Protein AF-A0A7C4NSK7-F1 (afdb_monomer_lite)

Secondary structure (DSSP, 8-state):
--------TT-EE-SEETTEE-SS-SSTEEEEEE--SSB-EEEEEE--S-EEEEEEEETTEEEEEEES---BTTB--EEEEETTEE-B-SS-TTSB--EE--S-BS-S--TTSGGG--HHHH-EEEESEEEESS--EE-TTS-EESEEE--TT-EEEEPPEEEEEEEEE-TTSSEEEEEEEEE-STT---BPPPEEEEEEEEEEEEEEEEETTTEEEEES--GGG--TTSTTT---BSS-EEEEEEEEE-SS-TTSTT--EEEEEEEE--

pLDDT: mean 86.98, std 12.71, range [27.45, 98.06]

Foldseek 3Di:
DDPPPPVLQFWEAACQFVPRRDPPGPHVHHKFWADDPQEIKMKDWDQPQWKWAFADDDDFKTWILIANHDQPQLQFWKWKDDPNDTDAAPVDRVHGWIKGWAQWPPHRDHCVDPVCVDSVPNGTMTGQKIFTDPHWDADPVRDTDRIDGHDHGMMITGQIWIKMWIWDQDPVRAIFTKIWTARNDPSRGDRDPIDGDAGFNHKFKWKWADDPDPDIDIGRGCPQQSHVVPVVRHRTGSFIKIKIWTWGWDPDDPPDPPTDIDIDIDIHGD

Structure (mmCIF, N/CA/C/O backbone):
data_AF-A0A7C4NSK7-F1
#
_entry.id   AF-A0A7C4NSK7-F1
#
loop_
_atom_site.group_PDB
_atom_site.id
_atom_site.type_symbol
_atom_site.label_atom_id
_atom_site.label_alt_id
_atom_site.label_comp_id
_atom_site.label_asym_id
_atom_site.label_entity_id
_atom_site.label_seq_id
_atom_site.pdbx_PDB_ins_code
_atom_site.Cartn_x
_atom_site.Cartn_y
_atom_site.Cartn_z
_atom_site.occupancy
_atom_site.B_iso_or_equiv
_atom_site.auth_seq_id
_atom_site.auth_comp_id
_atom_site.auth_asym_id
_atom_site.auth_atom_id
_atom_site.pdbx_PDB_model_num
ATOM 1 N N . MET A 1 1 ? -30.591 24.724 -1.571 1.00 33.84 1 MET A N 1
ATOM 2 C CA . MET A 1 1 ? -29.337 24.532 -2.326 1.00 33.84 1 MET A CA 1
ATOM 3 C C . MET A 1 1 ? -28.482 23.584 -1.515 1.00 33.84 1 MET A C 1
ATOM 5 O O . MET A 1 1 ? -27.981 23.969 -0.471 1.00 33.84 1 MET A O 1
ATOM 9 N N . THR A 1 2 ? -28.465 22.316 -1.903 1.00 27.45 2 THR A N 1
ATOM 10 C CA . THR A 1 2 ? -27.655 21.276 -1.263 1.00 27.45 2 THR A CA 1
ATOM 11 C C . THR A 1 2 ? -26.189 21.479 -1.640 1.00 27.45 2 THR A C 1
ATOM 13 O O . THR A 1 2 ? -25.926 21.716 -2.822 1.00 27.45 2 THR A O 1
ATOM 16 N N . PRO A 1 3 ? -25.233 21.374 -0.703 1.00 35.38 3 PRO A N 1
ATOM 17 C CA . PRO A 1 3 ? -23.835 21.255 -1.076 1.00 35.38 3 PRO A CA 1
ATOM 18 C C . PRO A 1 3 ? -23.688 19.933 -1.829 1.00 35.38 3 PRO A C 1
ATOM 20 O O . PRO A 1 3 ? -24.038 18.874 -1.311 1.00 35.38 3 PRO A O 1
ATOM 23 N N . GLN A 1 4 ? -23.236 20.000 -3.077 1.00 32.00 4 GLN A N 1
ATOM 24 C CA . GLN A 1 4 ? -22.730 18.829 -3.772 1.00 32.00 4 GLN A CA 1
ATOM 25 C C . GLN A 1 4 ? -21.479 18.372 -3.017 1.00 32.00 4 GLN A C 1
ATOM 27 O O . GLN A 1 4 ? -20.399 18.920 -3.216 1.00 32.00 4 GLN A O 1
ATOM 32 N N . GLU A 1 5 ? -21.614 17.366 -2.156 1.00 36.41 5 GLU A N 1
ATOM 33 C CA . GLU A 1 5 ? -20.500 16.471 -1.853 1.00 36.41 5 GLU A CA 1
ATOM 34 C C . GLU A 1 5 ? -20.164 15.731 -3.155 1.00 36.41 5 GLU A C 1
ATOM 36 O O . GLU A 1 5 ? -20.624 14.620 -3.419 1.00 36.41 5 GLU A O 1
ATOM 41 N N . GLN A 1 6 ? -19.401 16.388 -4.031 1.00 34.81 6 GLN A N 1
ATOM 42 C CA . GLN A 1 6 ? -18.634 15.690 -5.048 1.00 34.81 6 GLN A CA 1
ATOM 43 C C . GLN A 1 6 ? -17.663 14.787 -4.295 1.00 34.81 6 GLN A C 1
ATOM 45 O O . GLN A 1 6 ? -16.701 15.238 -3.676 1.00 34.81 6 GLN A O 1
ATOM 50 N N . ILE A 1 7 ? -17.953 13.491 -4.313 1.00 37.41 7 ILE A N 1
ATOM 51 C CA . ILE A 1 7 ? -17.042 12.446 -3.870 1.00 37.41 7 ILE A CA 1
ATOM 52 C C . ILE A 1 7 ? -15.847 12.485 -4.839 1.00 37.41 7 ILE A C 1
ATOM 54 O O . ILE A 1 7 ? -15.831 11.785 -5.844 1.00 37.41 7 ILE A O 1
ATOM 58 N N . TYR A 1 8 ? -14.839 13.319 -4.561 1.00 39.69 8 TYR A N 1
ATOM 59 C CA . TYR A 1 8 ? -13.584 13.438 -5.327 1.00 39.69 8 TYR A CA 1
ATOM 60 C C . TYR A 1 8 ? -12.675 12.193 -5.214 1.00 39.69 8 TYR A C 1
ATOM 62 O O . TYR A 1 8 ? -11.483 12.241 -5.502 1.00 39.69 8 TYR A O 1
ATOM 70 N N . ALA A 1 9 ? -13.210 11.048 -4.789 1.00 49.84 9 ALA A N 1
ATOM 71 C CA . ALA A 1 9 ? -12.432 9.868 -4.432 1.00 49.84 9 ALA A CA 1
ATOM 72 C C . ALA A 1 9 ? -12.070 8.956 -5.623 1.00 49.84 9 ALA A C 1
ATOM 74 O O . ALA A 1 9 ? -11.761 7.792 -5.385 1.00 49.84 9 ALA A O 1
ATOM 75 N N . GLN A 1 10 ? -12.127 9.418 -6.879 1.00 62.97 10 GLN A N 1
ATOM 76 C CA . GLN A 1 10 ? -11.950 8.549 -8.061 1.00 62.97 10 GLN A CA 1
ATOM 77 C C . GLN A 1 10 ? -10.976 9.073 -9.131 1.00 62.97 10 GLN A C 1
ATOM 79 O O . GLN A 1 10 ? -10.839 8.448 -10.177 1.00 62.97 10 GLN A O 1
ATOM 84 N N . GLU A 1 11 ? -10.280 10.188 -8.903 1.00 82.44 11 GLU A N 1
ATOM 85 C CA . GLU A 1 11 ? -9.365 10.745 -9.910 1.00 82.44 11 GLU A CA 1
ATOM 86 C C . GLU A 1 11 ? -7.945 10.180 -9.762 1.00 82.44 11 GLU A C 1
ATOM 88 O O . GLU A 1 11 ? -7.428 10.047 -8.650 1.00 82.44 11 GLU A O 1
ATOM 93 N N . VAL A 1 12 ? -7.285 9.894 -10.886 1.00 87.25 12 VAL A N 1
ATOM 94 C CA . VAL A 1 12 ? -5.855 9.583 -10.933 1.00 87.25 12 VAL A CA 1
ATOM 95 C C . VAL A 1 12 ? -5.079 10.848 -10.590 1.00 87.25 12 VAL A C 1
ATOM 97 O O . VAL A 1 12 ? -5.154 11.841 -11.321 1.00 87.25 12 VAL A O 1
ATOM 100 N N . ARG A 1 13 ? -4.316 10.801 -9.496 1.00 90.88 13 ARG A N 1
ATOM 101 C CA . ARG A 1 13 ? -3.499 11.924 -9.014 1.00 90.88 13 ARG A CA 1
ATOM 102 C C . ARG A 1 13 ? -2.080 11.480 -8.667 1.00 90.88 13 ARG A C 1
ATOM 104 O O . ARG A 1 13 ? -1.878 10.334 -8.279 1.00 90.88 13 ARG A O 1
ATOM 111 N N . PRO A 1 14 ? -1.083 12.368 -8.721 1.00 92.94 14 PRO A N 1
ATOM 112 C CA . PRO A 1 14 ? 0.214 12.100 -8.114 1.00 92.94 14 PRO A CA 1
ATOM 113 C C . PRO A 1 14 ? 0.075 11.922 -6.598 1.00 92.94 14 PRO A C 1
ATOM 115 O O . PRO A 1 14 ? -0.683 12.647 -5.953 1.00 92.94 14 PRO A O 1
ATOM 118 N N . CYS A 1 15 ? 0.803 10.969 -6.017 1.00 93.56 15 CYS A N 1
ATOM 119 C CA . CYS A 1 15 ? 0.868 10.807 -4.560 1.00 93.56 15 CYS A CA 1
ATOM 120 C C . CYS A 1 15 ? 1.732 11.879 -3.878 1.00 93.56 15 CYS A C 1
ATOM 122 O O . CYS A 1 15 ? 1.609 12.089 -2.675 1.00 93.56 15 CYS A O 1
ATOM 124 N N . ASP A 1 16 ? 2.617 12.522 -4.637 1.00 94.00 16 ASP A N 1
ATOM 125 C CA . ASP A 1 16 ? 3.638 13.465 -4.184 1.00 94.00 16 ASP A CA 1
ATOM 126 C C . ASP A 1 16 ? 3.267 14.912 -4.538 1.00 94.00 16 ASP A C 1
ATOM 128 O O . ASP A 1 16 ? 3.986 15.604 -5.261 1.00 94.00 16 ASP A O 1
ATOM 132 N N . ILE A 1 17 ? 2.108 15.379 -4.078 1.00 90.44 17 ILE A N 1
ATOM 133 C CA . ILE A 1 17 ? 1.623 16.727 -4.393 1.00 90.44 17 ILE A CA 1
ATOM 134 C C . ILE A 1 17 ? 2.637 17.772 -3.908 1.00 90.44 17 ILE A C 1
ATOM 136 O O . ILE A 1 17 ? 3.027 17.778 -2.744 1.00 90.44 17 ILE A O 1
ATOM 140 N N . ASN A 1 18 ? 3.081 18.657 -4.806 1.00 89.62 18 ASN A N 1
ATOM 141 C CA . ASN A 1 18 ? 4.174 19.609 -4.557 1.00 89.62 18 ASN A CA 1
ATOM 142 C C . ASN A 1 18 ? 5.481 18.948 -4.068 1.00 89.62 18 ASN A C 1
ATOM 144 O O . ASN A 1 18 ? 6.236 19.547 -3.306 1.00 89.62 18 ASN A O 1
ATOM 148 N N . GLY A 1 19 ? 5.744 17.703 -4.478 1.00 87.56 19 GLY A N 1
ATOM 149 C CA . GLY A 1 19 ? 6.893 16.915 -4.024 1.00 87.56 19 GLY A CA 1
ATOM 150 C C . GLY A 1 19 ? 6.744 16.336 -2.613 1.00 87.56 19 GLY A C 1
ATOM 151 O O . GLY A 1 19 ? 7.699 15.762 -2.094 1.00 87.56 19 GLY A O 1
ATOM 152 N N . ILE A 1 20 ? 5.568 16.463 -1.991 1.00 90.06 20 ILE A N 1
ATOM 153 C CA . ILE A 1 20 ? 5.297 16.001 -0.630 1.00 90.06 20 ILE A CA 1
ATOM 154 C C . ILE A 1 20 ? 4.344 14.809 -0.681 1.00 90.06 20 ILE A C 1
ATOM 156 O O . ILE A 1 20 ? 3.247 14.885 -1.231 1.00 90.06 20 ILE A O 1
ATOM 160 N N . PHE A 1 21 ? 4.754 13.705 -0.062 1.00 90.25 21 PHE A N 1
ATOM 161 C CA . PHE A 1 21 ? 3.887 12.554 0.168 1.00 90.25 21 PHE A CA 1
ATOM 162 C C . PHE A 1 21 ? 3.054 12.794 1.428 1.00 90.25 21 PHE A C 1
ATOM 164 O O . PHE A 1 21 ? 3.583 12.722 2.535 1.00 90.25 21 PHE A O 1
ATOM 171 N N . SER A 1 22 ? 1.768 13.101 1.261 1.00 85.44 22 SER A N 1
ATOM 172 C CA . SER A 1 22 ? 0.851 13.333 2.380 1.00 85.44 22 SER A CA 1
ATOM 173 C C . SER A 1 22 ? 0.149 12.056 2.829 1.00 85.44 22 SER A C 1
ATOM 175 O O . SER A 1 22 ? -0.156 11.180 2.015 1.00 85.44 22 SER A O 1
ATOM 177 N N . TYR A 1 23 ? -0.184 12.007 4.116 1.00 81.56 23 TYR A N 1
ATOM 178 C CA . TYR A 1 23 ? -1.086 11.021 4.688 1.00 81.56 23 TYR A CA 1
ATOM 179 C C . TYR A 1 23 ? -2.262 11.721 5.391 1.00 81.56 23 TYR A C 1
ATOM 181 O O . TYR A 1 23 ? -2.007 12.609 6.206 1.00 81.56 23 TYR A O 1
ATOM 189 N N . PRO A 1 24 ? -3.529 11.351 5.118 1.00 80.94 24 PRO A N 1
ATOM 190 C CA . PRO A 1 24 ? -3.987 10.343 4.155 1.00 80.94 24 PRO A CA 1
ATOM 191 C C . PRO A 1 24 ? -3.600 10.632 2.688 1.00 80.94 24 PRO A C 1
ATOM 193 O O . PRO A 1 24 ? -3.275 11.775 2.349 1.00 80.94 24 PRO A O 1
ATOM 196 N N . PRO A 1 25 ? -3.627 9.613 1.804 1.00 83.69 25 PRO A N 1
ATOM 197 C CA . PRO A 1 25 ? -3.350 9.801 0.382 1.00 83.69 25 PRO A CA 1
ATOM 198 C C . PRO A 1 25 ? -4.327 10.794 -0.272 1.00 83.69 25 PRO A C 1
ATOM 200 O O . PRO A 1 25 ? -5.505 10.822 0.090 1.00 83.69 25 PRO A O 1
ATOM 203 N N . PRO A 1 26 ? -3.887 11.567 -1.283 1.00 82.62 26 PRO A N 1
ATOM 204 C CA . PRO A 1 26 ? -4.708 12.608 -1.912 1.00 82.62 26 PRO A CA 1
ATOM 205 C C . PRO A 1 26 ? -5.836 12.081 -2.818 1.00 82.62 26 PRO A C 1
ATOM 207 O O . PRO A 1 26 ? -6.678 12.857 -3.273 1.00 82.62 26 PRO A O 1
ATOM 210 N N . SER A 1 27 ? -5.827 10.784 -3.129 1.00 84.25 27 SER A N 1
ATOM 211 C CA . SER A 1 27 ? -6.862 10.068 -3.879 1.00 84.25 27 SER A CA 1
ATOM 212 C C . SER A 1 27 ? -6.787 8.574 -3.556 1.00 84.25 27 SER A C 1
ATOM 214 O O . SER A 1 27 ? -5.733 8.078 -3.152 1.00 84.25 27 SER A O 1
ATOM 216 N N . SER A 1 28 ? -7.888 7.849 -3.779 1.00 78.25 28 SER A N 1
ATOM 217 C CA . SER A 1 28 ? -7.917 6.380 -3.720 1.00 78.25 28 SER A CA 1
ATOM 218 C C . SER A 1 28 ? -7.027 5.735 -4.790 1.00 78.25 28 SER A C 1
ATOM 220 O O . SER A 1 28 ? -6.524 4.632 -4.587 1.00 78.25 28 SER A O 1
ATOM 222 N N . LEU A 1 29 ? -6.800 6.443 -5.902 1.00 84.31 29 LEU A N 1
ATOM 223 C CA . LEU A 1 29 ? -5.925 6.038 -6.993 1.00 84.31 29 LEU A CA 1
ATOM 224 C C . LEU A 1 29 ? -4.829 7.089 -7.199 1.00 84.31 29 LEU A C 1
ATOM 226 O O . LEU A 1 29 ? -4.804 7.790 -8.212 1.00 84.31 29 LEU A O 1
ATOM 230 N N . CYS A 1 30 ? -3.927 7.226 -6.224 1.00 90.56 30 CYS A N 1
ATOM 231 C CA . CYS A 1 30 ? -2.727 8.028 -6.435 1.00 90.56 30 CYS A CA 1
ATOM 232 C C . CYS A 1 30 ? -1.541 7.175 -6.901 1.00 90.56 30 CYS A C 1
ATOM 234 O O . CYS A 1 30 ? -1.323 6.063 -6.413 1.00 90.56 30 CYS A O 1
ATOM 236 N N . VAL A 1 31 ? -0.756 7.717 -7.831 1.00 94.25 31 VAL A N 1
ATOM 237 C CA . VAL A 1 31 ? 0.502 7.129 -8.294 1.00 94.25 31 VAL A CA 1
ATOM 238 C C . VAL A 1 31 ? 1.461 8.228 -8.741 1.00 94.25 31 VAL A C 1
ATOM 240 O O . VAL A 1 31 ? 1.096 9.123 -9.501 1.00 94.25 31 VAL A O 1
ATOM 243 N N . SER A 1 32 ? 2.703 8.160 -8.283 1.00 96.31 32 SER A N 1
ATOM 244 C CA . SER A 1 32 ? 3.783 9.043 -8.727 1.00 96.31 32 SER A CA 1
ATOM 245 C C . SER A 1 32 ? 4.786 8.249 -9.533 1.00 96.31 32 SER A C 1
ATOM 247 O O . SER A 1 32 ? 5.114 7.129 -9.155 1.00 96.31 32 SER A O 1
ATOM 249 N N . ILE A 1 33 ? 5.281 8.817 -10.627 1.00 97.12 33 ILE A N 1
ATOM 250 C CA . ILE A 1 33 ? 6.239 8.158 -11.511 1.00 97.12 33 ILE A CA 1
ATOM 251 C C . ILE A 1 33 ? 7.426 9.083 -11.742 1.00 97.12 33 ILE A C 1
ATOM 253 O O . ILE A 1 33 ? 7.251 10.293 -11.912 1.00 97.12 33 ILE A O 1
ATOM 257 N N . ARG A 1 34 ? 8.626 8.505 -11.760 1.00 96.81 34 ARG A N 1
ATOM 258 C CA . ARG A 1 34 ? 9.833 9.148 -12.277 1.00 96.81 34 ARG A CA 1
ATOM 259 C C . ARG A 1 34 ? 10.371 8.334 -13.431 1.00 96.81 34 ARG A C 1
ATOM 261 O O . ARG A 1 34 ? 10.535 7.119 -13.325 1.00 96.81 34 ARG A O 1
ATOM 268 N N . SER A 1 35 ? 10.617 9.018 -14.536 1.00 94.69 35 SER A N 1
ATOM 269 C CA . SER A 1 35 ? 11.245 8.408 -15.694 1.00 94.69 35 SER A CA 1
ATOM 270 C C . SER A 1 35 ? 12.717 8.115 -15.402 1.00 94.69 35 SER A C 1
ATOM 272 O O . SER A 1 35 ? 13.378 8.822 -14.644 1.00 94.69 35 SER A O 1
ATOM 274 N N . GLY A 1 36 ? 13.238 7.055 -16.011 1.00 93.81 36 GLY A N 1
ATOM 275 C CA . GLY A 1 36 ? 14.643 6.695 -15.909 1.00 93.81 36 GLY A CA 1
ATOM 276 C C . GLY A 1 36 ? 15.017 5.631 -16.934 1.00 93.81 36 GLY A C 1
ATOM 277 O O . GLY A 1 36 ? 14.149 5.040 -17.583 1.00 93.81 36 GLY A O 1
ATOM 278 N N . SER A 1 37 ? 16.321 5.432 -17.123 1.00 91.50 37 SER A N 1
ATOM 279 C CA . SER A 1 37 ? 16.879 4.498 -18.102 1.00 91.50 37 SER A CA 1
ATOM 280 C C . SER A 1 37 ? 18.052 3.732 -17.481 1.00 91.50 37 SER A C 1
ATOM 282 O O . SER A 1 37 ? 19.003 4.376 -17.043 1.00 91.50 37 SER A O 1
ATOM 284 N N . PRO A 1 38 ? 18.025 2.387 -17.446 1.00 94.31 38 PRO A N 1
ATOM 285 C CA . PRO A 1 38 ? 16.981 1.507 -17.988 1.00 94.31 38 PRO A CA 1
ATOM 286 C C . PRO A 1 38 ? 15.753 1.339 -17.069 1.00 94.31 38 PRO A C 1
ATOM 288 O O . PRO A 1 38 ? 14.794 0.664 -17.447 1.00 94.31 38 PRO A O 1
ATOM 291 N N . CYS A 1 39 ? 15.768 1.934 -15.872 1.00 95.62 39 CYS A N 1
ATOM 292 C CA . CYS A 1 39 ? 14.679 1.833 -14.904 1.00 95.62 39 CYS A CA 1
ATOM 293 C C . CYS A 1 39 ? 14.135 3.196 -14.487 1.00 95.62 39 CYS A C 1
ATOM 295 O O . CYS A 1 39 ? 14.904 4.088 -14.142 1.00 95.62 39 CYS A O 1
ATOM 297 N N . GLY A 1 40 ? 12.810 3.320 -14.486 1.00 97.12 40 GLY A N 1
ATOM 298 C CA . GLY A 1 40 ? 12.087 4.365 -13.773 1.00 97.12 40 GLY A CA 1
ATOM 299 C C . GLY A 1 40 ? 11.744 3.949 -12.343 1.00 97.12 40 GLY A C 1
ATOM 300 O O . GLY A 1 40 ? 12.158 2.897 -11.855 1.00 97.12 40 GLY A O 1
ATOM 301 N N . GLU A 1 41 ? 10.937 4.772 -11.688 1.00 97.62 41 GLU A N 1
ATOM 302 C CA . GLU A 1 41 ? 10.455 4.539 -10.329 1.00 97.62 41 GLU A CA 1
ATOM 303 C C . GLU A 1 41 ? 8.960 4.827 -10.236 1.00 97.62 41 GLU A C 1
ATOM 305 O O . GLU A 1 41 ? 8.439 5.693 -10.947 1.00 97.62 41 GLU A O 1
ATOM 310 N N . MET A 1 42 ? 8.265 4.125 -9.341 1.00 97.19 42 MET A N 1
ATOM 311 C CA . MET A 1 42 ? 6.872 4.424 -9.023 1.00 97.19 42 MET A CA 1
ATOM 312 C C . MET A 1 42 ? 6.600 4.389 -7.525 1.00 97.19 42 MET A C 1
ATOM 314 O O . MET A 1 42 ? 7.110 3.525 -6.814 1.00 97.19 42 MET A O 1
ATOM 318 N N . TRP A 1 43 ? 5.727 5.288 -7.078 1.00 96.38 43 TRP A N 1
ATOM 319 C CA . TRP A 1 43 ? 5.207 5.331 -5.719 1.00 96.38 43 TRP A CA 1
ATOM 320 C C . TRP A 1 43 ? 3.691 5.254 -5.728 1.00 96.38 43 TRP A C 1
ATOM 322 O O . TRP A 1 43 ? 3.042 5.897 -6.551 1.00 96.38 43 TRP A O 1
ATOM 332 N N . PHE A 1 44 ? 3.134 4.511 -4.784 1.00 94.38 44 PHE A N 1
ATOM 333 C CA . PHE A 1 44 ? 1.697 4.424 -4.540 1.00 94.38 44 PHE A CA 1
ATOM 334 C C . PHE A 1 44 ? 1.450 4.009 -3.088 1.00 94.38 44 PHE A C 1
ATOM 336 O O . PHE A 1 44 ? 2.368 3.557 -2.404 1.00 94.38 44 PHE A O 1
ATOM 343 N N . TYR A 1 45 ? 0.218 4.155 -2.604 1.00 91.50 45 TYR A N 1
ATOM 344 C CA . TYR A 1 45 ? -0.161 3.646 -1.285 1.00 91.50 45 TYR A CA 1
ATOM 345 C C . TYR A 1 45 ? -0.863 2.304 -1.413 1.00 91.50 45 TYR A C 1
ATOM 347 O O . TYR A 1 45 ? -1.736 2.133 -2.262 1.00 91.50 45 TYR A O 1
ATOM 355 N N . ALA A 1 46 ? -0.509 1.361 -0.547 1.00 88.31 46 ALA A N 1
ATOM 356 C CA . ALA A 1 46 ? -1.171 0.070 -0.484 1.00 88.31 46 ALA A CA 1
ATOM 357 C C . ALA A 1 46 ? -1.250 -0.440 0.951 1.00 88.31 46 ALA A C 1
ATOM 359 O O . ALA A 1 46 ? -0.338 -0.254 1.757 1.00 88.31 46 ALA A O 1
ATOM 360 N N . ASN A 1 47 ? -2.339 -1.139 1.254 1.00 83.50 47 ASN A N 1
ATOM 361 C CA . ASN A 1 47 ? -2.398 -1.983 2.434 1.00 83.50 47 ASN A CA 1
ATOM 362 C C . ASN A 1 47 ? -1.869 -3.378 2.058 1.00 83.50 47 ASN A C 1
ATOM 364 O O . ASN A 1 47 ? -2.535 -4.124 1.341 1.00 83.50 47 ASN A O 1
ATOM 368 N N . LEU A 1 48 ? -0.665 -3.704 2.533 1.00 78.75 48 LEU A N 1
ATOM 369 C CA . LEU A 1 48 ? -0.018 -5.006 2.322 1.00 78.75 48 LEU A CA 1
ATOM 370 C C . LEU A 1 48 ? -0.094 -5.925 3.553 1.00 78.75 48 LEU A C 1
ATOM 372 O O . LEU A 1 48 ? 0.163 -7.123 3.439 1.00 78.75 48 LEU A O 1
ATOM 376 N N . GLU A 1 49 ? -0.466 -5.381 4.715 1.00 77.62 49 GLU A N 1
ATOM 377 C CA . GLU A 1 49 ? -0.381 -6.057 6.021 1.00 77.62 49 GLU A CA 1
ATOM 378 C C . GLU A 1 49 ? -1.742 -6.238 6.697 1.00 77.62 49 GLU A C 1
ATOM 380 O O . GLU A 1 49 ? -1.844 -6.449 7.906 1.00 77.62 49 GLU A O 1
ATOM 385 N N . GLY A 1 50 ? -2.807 -6.201 5.902 1.00 80.50 50 GLY A N 1
ATOM 386 C CA . GLY A 1 50 ? -4.006 -6.934 6.236 1.00 80.50 50 GLY A CA 1
ATOM 387 C C . GLY A 1 50 ? -5.219 -6.138 6.685 1.00 80.50 50 GLY A C 1
ATOM 388 O O . GLY A 1 50 ? -5.216 -4.917 6.876 1.00 80.50 50 GLY A O 1
ATOM 389 N N . VAL A 1 51 ? -6.293 -6.901 6.840 1.00 89.81 51 VAL A N 1
ATOM 390 C CA . VAL A 1 51 ? -7.627 -6.459 7.236 1.00 89.81 51 VAL A CA 1
ATOM 391 C C . VAL A 1 51 ? -8.200 -7.471 8.219 1.00 89.81 51 VAL A C 1
ATOM 393 O O . VAL A 1 51 ? -7.876 -8.658 8.158 1.00 89.81 51 VAL A O 1
ATOM 396 N N . GLY A 1 52 ? -9.052 -7.022 9.127 1.00 90.62 52 GLY A N 1
ATOM 397 C CA . GLY A 1 52 ? -9.820 -7.895 9.996 1.00 90.62 52 GLY A CA 1
ATOM 398 C C . GLY A 1 52 ? -11.243 -7.404 10.148 1.00 90.62 52 GLY A C 1
ATOM 399 O O . GLY A 1 52 ? -11.495 -6.205 10.115 1.00 90.62 52 GLY A O 1
ATOM 400 N N . ILE A 1 53 ? -12.173 -8.334 10.312 1.00 91.94 53 ILE A N 1
ATOM 401 C CA . ILE A 1 53 ? -13.582 -8.026 10.541 1.00 91.94 53 ILE A CA 1
ATOM 402 C C . ILE A 1 53 ? -13.984 -8.649 11.864 1.00 91.94 53 ILE A C 1
ATOM 404 O O . ILE A 1 53 ? -13.799 -9.852 12.073 1.00 91.94 53 ILE A O 1
ATOM 408 N N . ILE A 1 54 ? -14.541 -7.837 12.756 1.00 93.00 54 ILE A N 1
ATOM 409 C CA . ILE A 1 54 ? -15.004 -8.311 14.055 1.00 93.00 54 ILE A CA 1
ATOM 410 C C . ILE A 1 54 ? -16.287 -9.110 13.862 1.00 93.00 54 ILE A C 1
ATOM 412 O O . ILE A 1 54 ? -17.333 -8.579 13.496 1.00 93.00 54 ILE A O 1
ATOM 416 N N . SER A 1 55 ? -16.193 -10.409 14.123 1.00 89.94 55 SER A N 1
ATOM 417 C CA . SER A 1 55 ? -17.296 -11.361 13.992 1.00 89.94 55 SER A CA 1
ATOM 418 C C . SER A 1 55 ? -18.168 -11.420 15.243 1.00 89.94 55 SER A C 1
ATOM 420 O O . SER A 1 55 ? -19.375 -11.623 15.144 1.00 89.94 55 SER A O 1
ATOM 422 N N . ASN A 1 56 ? -17.570 -11.259 16.429 1.00 89.25 56 ASN A N 1
ATOM 423 C CA . ASN A 1 56 ? -18.281 -11.343 17.699 1.00 89.25 56 ASN A CA 1
ATOM 424 C C . ASN A 1 56 ? -17.530 -10.602 18.814 1.00 89.25 56 ASN A C 1
ATOM 426 O O . ASN A 1 56 ? -16.311 -10.432 18.759 1.00 89.25 56 ASN A O 1
ATOM 430 N N . VAL A 1 57 ? -18.264 -10.223 19.855 1.00 92.69 57 VAL A N 1
ATOM 431 C CA . VAL A 1 57 ? -17.771 -9.591 21.075 1.00 92.69 57 VAL A CA 1
ATOM 432 C C . VAL A 1 57 ? -18.142 -10.475 22.262 1.00 92.69 57 VAL A C 1
ATOM 434 O O . VAL A 1 57 ? -19.303 -10.841 22.432 1.00 92.69 57 VAL A O 1
ATOM 437 N N . TYR A 1 58 ? -17.170 -10.799 23.110 1.00 89.44 58 TYR A N 1
ATOM 438 C CA . TYR A 1 58 ? -17.404 -11.529 24.351 1.00 89.44 58 TYR A CA 1
ATOM 439 C C . TYR A 1 58 ? -16.709 -10.817 25.509 1.00 89.44 58 TYR A C 1
ATOM 441 O O . TYR A 1 58 ? -15.490 -10.863 25.639 1.00 89.44 58 TYR A O 1
ATOM 449 N N . ARG A 1 59 ? -17.504 -10.168 26.371 1.00 90.62 59 ARG A N 1
ATOM 450 C CA . ARG A 1 59 ? -17.020 -9.356 27.503 1.00 90.62 59 ARG A CA 1
ATOM 451 C C . ARG A 1 59 ? -16.046 -8.259 27.037 1.00 90.62 59 ARG A C 1
ATOM 453 O O . ARG A 1 59 ? -16.483 -7.325 26.358 1.00 90.62 59 ARG A O 1
ATOM 460 N N . ASP A 1 60 ? -14.769 -8.409 27.383 1.00 93.69 60 ASP A N 1
ATOM 461 C CA . ASP A 1 60 ? -13.668 -7.476 27.120 1.00 93.69 60 ASP A CA 1
ATOM 462 C C . ASP A 1 60 ? -12.790 -7.924 25.943 1.00 93.69 60 ASP A C 1
ATOM 464 O O . ASP A 1 60 ? -11.738 -7.343 25.685 1.00 93.69 60 ASP A O 1
ATOM 468 N N . GLU A 1 61 ? -13.234 -8.937 25.199 1.00 94.31 61 GLU A N 1
ATOM 469 C CA . GLU A 1 61 ? -12.539 -9.479 24.038 1.00 94.31 61 GLU A CA 1
ATOM 470 C C . GLU A 1 61 ? -13.409 -9.399 22.784 1.00 94.31 61 GLU A C 1
ATOM 472 O O . GLU A 1 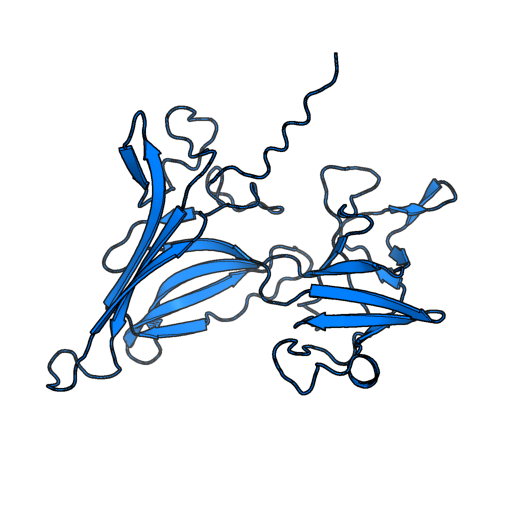61 ? -14.642 -9.482 22.822 1.00 94.31 61 GLU A O 1
ATOM 477 N N . VAL A 1 62 ? -12.740 -9.287 21.643 1.00 93.94 62 VAL A N 1
ATOM 478 C CA . VAL A 1 62 ? -13.346 -9.402 20.321 1.00 93.94 62 VAL A CA 1
ATOM 479 C C . VAL A 1 62 ? -12.738 -10.561 19.562 1.00 93.94 62 VAL A C 1
ATOM 481 O O . VAL A 1 62 ? -11.541 -10.822 19.653 1.00 93.94 62 VAL A O 1
ATOM 484 N N . ARG A 1 63 ? -13.578 -11.245 18.789 1.00 91.31 63 ARG A N 1
ATOM 485 C CA . ARG A 1 63 ? -13.173 -12.284 17.846 1.00 91.31 63 ARG A CA 1
ATOM 486 C C . ARG A 1 63 ? -13.279 -11.730 16.443 1.00 91.31 63 ARG A C 1
ATOM 488 O O . ARG A 1 63 ? -14.359 -11.307 16.026 1.00 91.31 63 ARG A O 1
ATOM 495 N N . LEU A 1 64 ? -12.191 -11.774 15.700 1.00 90.44 64 LEU A N 1
ATOM 496 C CA . LEU A 1 64 ? -12.100 -11.242 14.357 1.00 90.44 64 LEU A CA 1
ATOM 497 C C . LEU A 1 64 ? -11.582 -12.295 13.380 1.00 90.44 64 LEU A C 1
ATOM 499 O O . LEU A 1 64 ? -10.643 -13.034 13.668 1.00 90.44 64 LEU A O 1
ATOM 503 N N . VAL A 1 65 ? -12.182 -12.314 12.196 1.00 87.88 65 VAL A N 1
ATOM 504 C CA . VAL A 1 65 ? -11.587 -12.979 11.038 1.00 87.88 65 VAL A CA 1
ATOM 505 C C . VAL A 1 65 ? -10.528 -12.019 10.519 1.00 87.88 65 VAL A C 1
ATOM 507 O O . VAL A 1 65 ? -10.872 -10.911 10.105 1.00 87.88 65 VAL A O 1
ATOM 510 N N . SER A 1 66 ? -9.253 -12.392 10.606 1.00 86.62 66 SER A N 1
ATOM 511 C CA . SER A 1 66 ? -8.134 -11.533 10.221 1.00 86.62 66 SER A CA 1
ATOM 512 C C . SER A 1 66 ? -7.316 -12.147 9.092 1.00 86.62 66 SER A C 1
ATOM 514 O O . SER A 1 66 ? -7.056 -13.345 9.071 1.00 86.62 66 SER A O 1
ATOM 516 N N . CYS A 1 67 ? -6.885 -11.298 8.164 1.00 85.69 67 CYS A N 1
ATOM 517 C CA . CYS A 1 67 ? -5.987 -11.644 7.074 1.00 85.69 67 CYS A CA 1
ATOM 518 C C . CYS A 1 67 ? -4.740 -10.790 7.223 1.00 85.69 67 CYS A C 1
ATOM 520 O O . CYS A 1 67 ? -4.835 -9.577 7.083 1.00 85.69 67 CYS A O 1
ATOM 522 N N . ARG A 1 68 ? -3.592 -11.403 7.514 1.00 86.19 68 ARG A N 1
ATOM 523 C CA . ARG A 1 68 ? -2.260 -10.784 7.642 1.00 86.19 68 ARG A CA 1
ATOM 524 C C . ARG A 1 68 ? -2.111 -9.699 8.716 1.00 86.19 68 ARG A C 1
ATOM 526 O O . ARG A 1 68 ? -1.031 -9.132 8.823 1.00 86.19 68 ARG A O 1
ATOM 533 N N . LEU A 1 69 ? -3.125 -9.468 9.560 1.00 87.12 69 LEU A N 1
ATOM 534 C CA . LEU A 1 69 ? -3.021 -8.512 10.666 1.00 87.12 69 LEU A CA 1
ATOM 535 C C . LEU A 1 69 ? -1.911 -8.909 11.648 1.00 87.12 69 LEU A C 1
ATOM 537 O O . LEU A 1 69 ? -1.842 -10.051 12.108 1.00 87.12 69 LEU A O 1
ATOM 541 N N . ARG A 1 70 ? -1.070 -7.938 12.002 1.00 84.38 70 ARG A N 1
ATOM 542 C CA . ARG A 1 70 ? 0.039 -8.057 12.957 1.00 84.38 70 ARG A CA 1
ATOM 543 C C . ARG A 1 70 ? 0.015 -6.874 13.918 1.00 84.38 70 ARG A C 1
ATOM 545 O O . ARG A 1 70 ? -0.377 -5.785 13.522 1.00 84.38 70 ARG A O 1
ATOM 552 N N . THR A 1 71 ? 0.429 -7.089 15.165 1.00 77.62 71 THR A N 1
ATOM 553 C CA . THR A 1 71 ? 0.460 -6.062 16.225 1.00 77.62 71 THR A CA 1
ATOM 554 C C . THR A 1 71 ? 1.805 -6.029 16.951 1.00 77.62 71 THR A C 1
ATOM 556 O O . THR A 1 71 ? 1.843 -5.848 18.171 1.00 77.62 71 THR A O 1
ATOM 559 N N . THR A 1 72 ? 2.919 -6.263 16.250 1.00 75.38 72 THR A N 1
ATOM 560 C CA . THR A 1 72 ? 4.254 -6.082 16.850 1.00 75.38 72 THR A CA 1
ATOM 561 C C . THR A 1 72 ? 4.468 -4.605 17.211 1.00 75.38 72 THR A C 1
ATOM 563 O O . THR A 1 72 ? 3.800 -3.743 16.646 1.00 75.38 72 THR A O 1
ATOM 566 N N . GLU A 1 73 ? 5.342 -4.296 18.179 1.00 63.97 73 GLU A N 1
ATOM 567 C CA . GLU A 1 73 ? 5.399 -2.970 18.840 1.00 63.97 73 GLU A CA 1
ATOM 568 C C . GLU A 1 73 ? 5.437 -1.771 17.886 1.00 63.97 73 GLU A C 1
ATOM 570 O O . GLU A 1 73 ? 4.751 -0.788 18.136 1.00 63.97 73 GLU A O 1
ATOM 575 N N . ASN A 1 74 ? 6.144 -1.887 16.761 1.00 64.62 74 ASN A N 1
ATOM 576 C CA . ASN A 1 74 ? 6.278 -0.804 15.783 1.00 64.62 74 ASN A CA 1
ATOM 577 C C . ASN A 1 74 ? 5.352 -0.976 14.558 1.00 64.62 74 ASN A C 1
ATOM 579 O O . ASN A 1 74 ? 5.313 -0.135 13.666 1.00 64.62 74 ASN A O 1
ATOM 583 N N . ASN A 1 75 ? 4.592 -2.069 14.504 1.00 74.44 75 ASN A N 1
ATOM 584 C CA . ASN A 1 75 ? 3.694 -2.435 13.415 1.00 74.44 75 ASN A CA 1
ATOM 585 C C . ASN A 1 75 ? 2.279 -2.634 13.992 1.00 74.44 75 ASN A C 1
ATOM 587 O O . ASN A 1 75 ? 1.663 -3.683 13.823 1.00 74.44 75 ASN A O 1
ATOM 591 N N . ASN A 1 76 ? 1.722 -1.621 14.669 1.00 87.75 76 ASN A N 1
ATOM 592 C CA . ASN A 1 76 ? 0.405 -1.691 15.327 1.00 87.75 76 ASN A CA 1
ATOM 593 C C . ASN A 1 76 ? -0.437 -0.410 15.129 1.00 87.75 76 ASN A C 1
ATOM 595 O O . ASN A 1 76 ? -0.896 0.194 16.093 1.00 87.75 76 ASN A O 1
ATOM 599 N N . CYS A 1 77 ? -0.622 0.003 13.872 1.00 90.44 77 CYS A N 1
ATOM 600 C CA . CYS A 1 77 ? -1.423 1.160 13.481 1.00 90.44 77 CYS A CA 1
ATOM 601 C C . CYS A 1 77 ? -2.532 0.743 12.519 1.00 90.44 77 CYS A C 1
ATOM 603 O O . CYS A 1 77 ? -2.283 0.209 11.430 1.00 90.44 77 CYS A O 1
ATOM 605 N N . PHE A 1 78 ? -3.767 1.024 12.917 1.00 92.88 78 PHE A N 1
ATOM 606 C CA . PHE A 1 78 ? -4.960 0.658 12.172 1.00 92.88 78 PHE A CA 1
ATOM 607 C C . PHE A 1 78 ? -5.902 1.835 12.020 1.00 92.88 78 PHE A C 1
ATOM 609 O O . PHE A 1 78 ? -6.043 2.667 12.906 1.00 92.88 78 PHE A O 1
ATOM 616 N N . HIS A 1 79 ? -6.627 1.844 10.920 1.00 93.75 79 HIS A N 1
ATOM 617 C CA . HIS A 1 79 ? -7.910 2.500 10.846 1.00 93.75 79 HIS A CA 1
ATOM 618 C C . HIS A 1 79 ? -9.016 1.534 11.243 1.00 93.75 79 HIS A C 1
ATOM 620 O O . HIS A 1 79 ? -8.954 0.338 10.957 1.00 93.75 79 HIS A O 1
ATOM 626 N N . ILE A 1 80 ? -10.059 2.077 11.861 1.00 95.75 80 ILE A N 1
ATOM 627 C CA . ILE A 1 80 ? -11.294 1.348 12.119 1.00 95.75 80 ILE A CA 1
ATOM 628 C C . ILE A 1 80 ? -12.395 1.995 11.293 1.00 95.75 80 ILE A C 1
ATOM 630 O O . ILE A 1 80 ? -12.555 3.220 11.291 1.00 95.75 80 ILE A O 1
ATOM 634 N N . MET A 1 81 ? -13.141 1.158 10.583 1.00 95.56 81 MET A N 1
ATOM 635 C CA . MET A 1 81 ? -14.330 1.539 9.848 1.00 95.56 81 MET A CA 1
ATOM 636 C C . MET A 1 81 ? -15.554 0.901 10.500 1.00 95.56 81 MET A C 1
ATOM 638 O O . MET A 1 81 ? -15.619 -0.318 10.653 1.00 95.56 81 MET A O 1
ATOM 642 N N . ARG A 1 82 ? -16.542 1.733 10.833 1.00 95.19 82 ARG A N 1
ATOM 643 C CA . ARG A 1 82 ? -17.839 1.319 11.372 1.00 95.19 82 ARG A CA 1
ATOM 644 C C . ARG A 1 82 ? -18.946 1.919 10.513 1.00 95.19 82 ARG A C 1
ATOM 646 O O . ARG A 1 82 ? -18.889 3.094 10.156 1.00 95.19 82 ARG A O 1
ATOM 653 N N . TYR A 1 83 ? -19.924 1.101 10.122 1.00 92.12 83 TYR A N 1
ATOM 654 C CA . TYR A 1 83 ? -21.022 1.503 9.225 1.00 92.12 83 TYR A CA 1
ATOM 655 C C . TYR A 1 83 ? -20.544 2.185 7.923 1.00 92.12 83 TYR A C 1
ATOM 657 O O . TYR A 1 83 ? -21.138 3.153 7.453 1.00 92.12 83 TYR A O 1
ATOM 665 N N . GLY A 1 84 ? -19.434 1.701 7.354 1.00 87.81 84 GLY A N 1
ATOM 666 C CA . GLY A 1 84 ? -18.860 2.234 6.113 1.00 87.81 84 GLY A CA 1
ATOM 667 C C . GLY A 1 84 ? -18.102 3.559 6.260 1.00 87.81 84 GLY A C 1
ATOM 668 O O . GLY A 1 84 ? -17.767 4.176 5.252 1.00 87.81 84 GLY A O 1
ATOM 669 N N . ARG A 1 85 ? -17.830 4.022 7.488 1.00 90.75 85 ARG A N 1
ATOM 670 C CA . ARG A 1 85 ? -17.111 5.277 7.747 1.00 90.75 85 ARG A CA 1
ATOM 671 C C . ARG A 1 85 ? -15.908 5.050 8.645 1.00 90.75 85 ARG A C 1
ATOM 673 O O . ARG A 1 85 ? -15.999 4.338 9.641 1.00 90.75 85 ARG A O 1
ATOM 680 N N . PHE A 1 86 ? -14.789 5.676 8.295 1.00 92.81 86 PHE A N 1
ATOM 681 C CA . PHE A 1 86 ? -13.631 5.749 9.177 1.00 92.81 86 PHE A CA 1
ATOM 682 C C . PHE A 1 86 ? -13.940 6.627 10.383 1.00 92.81 86 PHE A C 1
ATOM 684 O O . PHE A 1 86 ? -14.588 7.666 10.238 1.00 92.81 86 PHE A O 1
ATOM 691 N N . PHE A 1 87 ? -13.445 6.234 11.553 1.00 94.81 87 PHE A N 1
ATOM 692 C CA . PHE A 1 87 ? -13.457 7.118 12.711 1.00 94.81 87 PHE A CA 1
ATOM 693 C C . PHE A 1 87 ? -12.560 8.332 12.479 1.00 94.81 87 PHE A C 1
ATOM 695 O O . PHE A 1 87 ? -11.477 8.233 11.893 1.00 94.81 87 PHE A O 1
ATOM 702 N N . ARG A 1 88 ? -13.033 9.481 12.953 1.00 94.56 88 ARG A N 1
ATOM 703 C CA . ARG A 1 88 ? -12.382 10.777 12.797 1.00 94.56 88 ARG A CA 1
ATOM 704 C C . ARG A 1 88 ? -12.292 11.484 14.137 1.00 94.56 88 ARG A C 1
ATOM 706 O O . ARG A 1 88 ? -13.092 11.187 15.026 1.00 94.56 88 ARG A O 1
ATOM 713 N N . ASP A 1 89 ? -11.308 12.362 14.275 1.00 95.44 89 ASP A N 1
ATOM 714 C CA . ASP A 1 89 ? -11.105 13.099 15.515 1.00 95.44 89 ASP A CA 1
ATOM 715 C C . ASP A 1 89 ? -12.321 13.982 15.827 1.00 95.44 89 ASP A C 1
ATOM 717 O O . ASP A 1 89 ? -12.868 14.659 14.957 1.00 95.44 89 ASP A O 1
ATOM 721 N N . ALA A 1 90 ? -12.757 13.960 17.085 1.00 94.56 90 ALA A N 1
ATOM 722 C CA . ALA A 1 90 ? -13.942 14.681 17.537 1.00 94.56 90 ALA A CA 1
ATOM 723 C C . ALA A 1 90 ? -13.789 16.211 17.487 1.00 94.56 90 ALA A C 1
ATOM 725 O O . ALA A 1 90 ? -14.794 16.923 17.475 1.00 94.56 90 ALA A O 1
ATOM 726 N N . THR A 1 91 ? -12.554 16.719 17.490 1.00 93.94 91 THR A N 1
ATOM 727 C CA . THR A 1 91 ? -12.244 18.155 17.428 1.00 93.94 91 THR A CA 1
ATOM 728 C C . THR A 1 91 ? -11.850 18.614 16.023 1.00 93.94 91 THR A C 1
ATOM 730 O O . THR A 1 91 ? -11.945 19.805 15.728 1.00 93.94 91 THR A O 1
ATOM 733 N N . ASN A 1 92 ? -11.450 17.686 15.147 1.00 92.06 92 ASN A N 1
ATOM 734 C CA . ASN A 1 92 ? -11.111 17.948 13.755 1.00 92.06 92 ASN A CA 1
ATOM 735 C C . ASN A 1 92 ? -11.461 16.755 12.844 1.00 92.06 92 ASN A C 1
ATOM 737 O O . ASN A 1 92 ? -10.687 15.811 12.678 1.00 92.06 92 ASN A O 1
ATOM 741 N N . ASP A 1 93 ? -12.596 16.849 12.156 1.00 87.62 93 ASP A N 1
ATOM 742 C CA . ASP A 1 93 ? -13.105 15.816 11.248 1.00 87.62 93 ASP A CA 1
ATOM 743 C C . ASP A 1 93 ? -12.279 15.643 9.956 1.00 87.62 93 ASP A C 1
ATOM 745 O O . ASP A 1 93 ? -12.536 14.747 9.152 1.00 87.62 93 ASP A O 1
ATOM 749 N N . THR A 1 94 ? -11.235 16.436 9.733 1.00 85.88 94 THR A N 1
ATOM 750 C CA . THR A 1 94 ? -10.289 16.173 8.640 1.00 85.88 94 THR A CA 1
ATOM 751 C C . THR A 1 94 ? -9.297 15.062 9.000 1.00 85.88 94 THR A C 1
ATOM 753 O O . THR A 1 94 ? -8.795 14.376 8.106 1.00 85.88 94 THR A O 1
ATOM 756 N N . ILE A 1 95 ? -9.083 14.808 10.296 1.00 88.50 95 ILE A N 1
ATOM 757 C CA . ILE A 1 95 ? -8.115 13.834 10.805 1.00 88.50 95 ILE A CA 1
ATOM 758 C C . ILE A 1 95 ? -8.783 12.465 10.948 1.00 88.50 95 ILE A C 1
ATOM 760 O O . ILE A 1 95 ? -9.684 12.268 11.764 1.00 88.50 95 ILE A O 1
ATOM 764 N N . ALA A 1 96 ? -8.324 11.494 10.157 1.00 90.44 96 ALA A N 1
ATOM 765 C CA . ALA A 1 96 ? -8.680 10.092 10.351 1.00 90.44 96 ALA A CA 1
ATOM 766 C C . ALA A 1 96 ? -7.927 9.524 11.564 1.00 90.44 96 ALA A C 1
ATOM 768 O O . ALA A 1 96 ? -6.710 9.692 11.683 1.00 90.44 96 ALA A O 1
ATOM 769 N N . LEU A 1 97 ? -8.645 8.832 12.450 1.00 93.62 97 LEU A N 1
ATOM 770 C CA . LEU A 1 97 ? -8.055 8.289 13.671 1.00 93.62 97 LEU A CA 1
ATOM 771 C C . LEU A 1 97 ? -7.235 7.028 13.397 1.00 93.62 97 LEU A C 1
ATOM 773 O O . LEU A 1 97 ? -7.631 6.155 12.615 1.00 93.62 97 LEU A O 1
ATOM 777 N N . ILE A 1 98 ? -6.100 6.942 14.082 1.00 93.62 98 ILE A N 1
ATOM 778 C CA . ILE A 1 98 ? -5.185 5.808 14.089 1.00 93.62 98 ILE A CA 1
ATOM 779 C C . ILE A 1 98 ? -5.326 5.101 15.432 1.00 93.62 98 ILE A C 1
ATOM 781 O O . ILE A 1 98 ? -5.260 5.715 16.497 1.00 93.62 98 ILE A O 1
ATOM 785 N N . PHE A 1 99 ? -5.526 3.793 15.359 1.00 94.56 99 PHE A N 1
ATOM 786 C CA . PHE A 1 99 ? -5.801 2.926 16.485 1.00 94.56 99 PHE A CA 1
ATOM 787 C C . PHE A 1 99 ? -4.689 1.909 16.690 1.00 94.56 99 PHE A C 1
ATOM 789 O O . PHE A 1 99 ? -4.129 1.373 15.732 1.00 94.56 99 PHE A O 1
ATOM 796 N N . ARG A 1 100 ? -4.473 1.570 17.955 1.00 93.62 100 ARG A N 1
ATOM 797 C CA . ARG A 1 100 ? -3.664 0.451 18.416 1.00 93.62 100 ARG A CA 1
ATOM 798 C C . ARG A 1 100 ? -4.565 -0.669 18.911 1.00 93.62 100 ARG A C 1
ATOM 800 O O . ARG A 1 100 ? -5.441 -0.441 19.751 1.00 93.62 100 ARG A O 1
ATOM 807 N N . LEU A 1 101 ? -4.296 -1.891 18.468 1.00 93.12 101 LEU A N 1
ATOM 808 C CA . LEU A 1 101 ? -4.916 -3.092 19.022 1.00 93.12 101 LEU A CA 1
ATOM 809 C C . LEU A 1 101 ? -4.017 -3.731 20.076 1.00 93.12 101 LEU A C 1
ATOM 811 O O . LEU A 1 101 ? -2.793 -3.684 19.987 1.00 93.12 101 LEU A O 1
ATOM 815 N N . THR A 1 102 ? -4.622 -4.375 21.069 1.00 91.75 102 THR A N 1
ATOM 816 C CA . THR A 1 102 ? -3.884 -5.092 22.117 1.00 91.75 102 THR A CA 1
ATOM 817 C C . THR A 1 102 ? -4.301 -6.554 22.139 1.00 91.75 102 THR A C 1
ATOM 819 O O . THR A 1 102 ? -5.478 -6.860 21.974 1.00 91.75 102 THR A O 1
ATOM 822 N N . GLY A 1 103 ? -3.342 -7.455 22.356 1.00 89.56 103 GLY A N 1
ATOM 823 C CA . GLY A 1 103 ? -3.622 -8.875 22.573 1.00 89.56 103 GLY A CA 1
ATOM 824 C C . GLY A 1 103 ? -4.050 -9.657 21.329 1.00 89.56 103 GLY A C 1
ATOM 825 O O . GLY A 1 103 ? -4.716 -10.671 21.493 1.00 89.56 103 GLY A O 1
ATOM 826 N N . LEU A 1 104 ? -3.693 -9.212 20.113 1.00 89.75 104 LEU A N 1
ATOM 827 C CA . LEU A 1 104 ? -4.036 -9.938 18.886 1.00 89.75 104 LEU A CA 1
ATOM 828 C C . LEU A 1 104 ? -3.375 -11.329 18.859 1.00 89.75 104 LEU A C 1
ATOM 830 O O . LEU A 1 104 ? -2.145 -11.425 18.865 1.00 89.75 104 LEU A O 1
ATOM 834 N N . SER A 1 105 ? -4.177 -12.395 18.793 1.00 87.62 105 SER A N 1
ATOM 835 C CA . SER A 1 105 ? -3.698 -13.781 18.691 1.00 87.62 105 SER A CA 1
ATOM 836 C C . SER A 1 105 ? -4.740 -14.736 18.074 1.00 87.62 105 SER A C 1
ATOM 838 O O . SER A 1 105 ? -5.886 -14.707 18.514 1.00 87.62 105 SER A O 1
ATOM 840 N N . PRO A 1 106 ? -4.377 -15.621 17.121 1.00 80.31 106 PRO A N 1
ATOM 841 C CA . PRO A 1 106 ? -3.085 -15.667 16.438 1.00 80.31 106 PRO A CA 1
ATOM 842 C C . PRO A 1 106 ? -2.852 -14.424 15.562 1.00 80.31 106 PRO A C 1
ATOM 844 O O . PRO A 1 106 ? -3.793 -13.796 15.082 1.00 80.31 106 PRO A O 1
ATOM 847 N N . GLN A 1 107 ? -1.583 -14.066 15.354 1.00 79.62 107 GLN A N 1
ATOM 848 C CA . GLN A 1 107 ? -1.190 -12.996 14.430 1.00 79.62 107 GLN A CA 1
ATOM 849 C C . GLN A 1 107 ? -0.859 -13.561 13.045 1.00 79.62 107 GLN A C 1
ATOM 851 O O . GLN A 1 107 ? -0.440 -14.710 12.916 1.00 79.62 107 GLN A O 1
ATOM 856 N N . ASN A 1 108 ? -0.977 -12.721 12.017 1.00 80.06 108 ASN A N 1
ATOM 857 C CA . ASN A 1 108 ? -0.580 -13.012 10.642 1.00 80.06 108 ASN A CA 1
ATOM 858 C C . ASN A 1 108 ? -1.226 -14.268 10.023 1.00 80.06 108 ASN A C 1
ATOM 860 O O . ASN A 1 108 ? -0.562 -15.016 9.303 1.00 80.06 108 ASN A O 1
ATOM 864 N N . ALA A 1 109 ? -2.509 -14.512 10.288 1.00 80.31 109 ALA A N 1
ATOM 865 C CA . ALA A 1 109 ? -3.243 -15.572 9.600 1.00 80.31 109 ALA A CA 1
ATOM 866 C C . ALA A 1 109 ? -3.337 -15.273 8.089 1.00 80.31 109 ALA A C 1
ATOM 868 O O . ALA A 1 109 ? -3.634 -14.146 7.693 1.00 80.31 109 ALA A O 1
ATOM 869 N N . GLU A 1 110 ? -3.061 -16.257 7.231 1.00 76.06 110 GLU A N 1
ATOM 870 C CA . GLU A 1 110 ? -3.155 -16.111 5.772 1.00 76.06 110 GLU A CA 1
ATOM 871 C C . GLU A 1 110 ? -4.520 -16.607 5.294 1.00 76.06 110 GLU A C 1
ATOM 873 O O . GLU A 1 110 ? -4.787 -17.804 5.304 1.00 76.06 110 GLU A O 1
ATOM 878 N N . CYS A 1 111 ? -5.384 -15.704 4.838 1.00 75.56 111 CYS A N 1
ATOM 879 C CA . CYS A 1 111 ? -6.755 -16.057 4.456 1.00 75.56 111 CYS A CA 1
ATOM 880 C C . CYS A 1 111 ? -6.866 -16.861 3.153 1.00 75.56 111 CYS A C 1
ATOM 882 O O . CYS A 1 111 ? -7.944 -17.355 2.835 1.00 75.56 111 CYS A O 1
ATOM 884 N N . LEU A 1 112 ? -5.778 -16.982 2.388 1.00 74.38 112 LEU A N 1
ATOM 885 C CA . LEU A 1 112 ? -5.718 -17.849 1.208 1.00 74.38 112 LEU A CA 1
ATOM 886 C C . LEU A 1 112 ? -5.301 -19.286 1.542 1.00 74.38 112 LEU A C 1
ATOM 888 O O . LEU A 1 112 ? -5.415 -20.171 0.696 1.00 74.38 112 LEU A O 1
ATOM 892 N N . ASP A 1 113 ? -4.799 -19.526 2.750 1.00 75.56 113 ASP A N 1
ATOM 893 C CA . ASP A 1 113 ? -4.349 -20.843 3.171 1.00 75.56 113 ASP A CA 1
ATOM 894 C C . ASP A 1 113 ? -5.502 -21.590 3.852 1.00 75.56 113 ASP A C 1
ATOM 896 O O . ASP A 1 113 ? -6.118 -21.102 4.802 1.00 75.56 113 ASP A O 1
ATOM 900 N N . ALA A 1 114 ? -5.771 -22.804 3.361 1.00 74.94 114 ALA A N 1
ATOM 901 C CA . ALA A 1 114 ? -6.848 -23.669 3.828 1.00 74.94 114 ALA A CA 1
ATOM 902 C C . ALA A 1 114 ? -6.828 -23.905 5.346 1.00 74.94 114 ALA A C 1
ATOM 904 O O . ALA A 1 114 ? -7.881 -24.107 5.950 1.00 74.94 114 ALA A O 1
ATOM 905 N N . ARG A 1 115 ? -5.644 -23.828 5.968 1.00 73.06 115 ARG A N 1
ATOM 906 C CA . ARG A 1 115 ? -5.471 -23.948 7.419 1.00 73.06 115 ARG A CA 1
ATOM 907 C C . ARG A 1 115 ? -6.228 -22.875 8.191 1.00 73.06 115 ARG A C 1
ATOM 909 O O . ARG A 1 115 ? -6.694 -23.170 9.276 1.00 73.06 115 ARG A O 1
ATOM 916 N N . TYR A 1 116 ? -6.387 -21.668 7.650 1.00 68.44 116 TYR A N 1
ATOM 917 C CA . TYR A 1 116 ? -7.041 -20.551 8.343 1.00 68.44 116 TYR A CA 1
ATOM 918 C C . TYR A 1 116 ? -8.504 -20.347 7.918 1.00 68.44 116 TYR A C 1
ATOM 920 O O . TYR A 1 116 ? -9.120 -19.352 8.290 1.00 68.44 116 TYR A O 1
ATOM 928 N N . LEU A 1 117 ? -9.083 -21.285 7.157 1.00 68.31 117 LEU A N 1
ATOM 929 C CA . LEU A 1 117 ? -10.461 -21.177 6.666 1.00 68.31 117 LEU A CA 1
ATOM 930 C C . LEU A 1 117 ? -11.524 -21.589 7.688 1.00 68.31 117 LEU A C 1
ATOM 932 O O . LEU A 1 117 ? -12.700 -21.348 7.433 1.00 68.31 117 LEU A O 1
ATOM 936 N N . ASN A 1 118 ? -11.150 -22.206 8.817 1.00 73.50 118 ASN A N 1
ATOM 937 C CA . ASN A 1 118 ? -12.090 -22.556 9.883 1.00 73.50 118 ASN A CA 1
ATOM 938 C C . ASN A 1 118 ? -12.204 -21.407 10.907 1.00 73.50 118 ASN A C 1
ATOM 940 O O . ASN A 1 118 ? -11.332 -21.274 11.772 1.00 73.50 118 ASN A O 1
ATOM 944 N N . PRO A 1 119 ? -13.286 -20.605 10.894 1.00 66.50 119 PRO A N 1
ATOM 945 C CA . PRO A 1 119 ? -13.418 -19.464 11.798 1.00 66.50 119 PRO A CA 1
ATOM 946 C C . PRO A 1 119 ? -13.594 -19.899 13.259 1.00 66.50 119 PRO A C 1
ATOM 948 O O . PRO A 1 119 ? -13.298 -19.137 14.175 1.00 66.50 119 PRO A O 1
ATOM 951 N N . ALA A 1 120 ? -14.062 -21.126 13.514 1.00 67.88 120 ALA A N 1
ATOM 952 C CA . ALA A 1 120 ? -14.215 -21.629 14.878 1.00 67.88 120 ALA A CA 1
ATOM 953 C C . ALA A 1 120 ? -12.862 -21.874 15.571 1.00 67.88 120 ALA A C 1
ATOM 955 O O . ALA A 1 120 ? -12.793 -21.811 16.797 1.00 67.88 120 ALA A O 1
ATOM 956 N N . GLU A 1 121 ? -11.803 -22.117 14.796 1.00 68.94 121 GLU A N 1
ATOM 957 C CA . GLU A 1 121 ? -10.462 -22.455 15.290 1.00 68.94 121 GLU A CA 1
ATOM 958 C C . GLU A 1 121 ? -9.452 -21.315 15.105 1.00 68.94 121 GLU A C 1
ATOM 960 O O . GLU A 1 121 ? -8.552 -21.160 15.928 1.00 68.94 121 GLU A O 1
ATOM 965 N N . TYR A 1 122 ? -9.612 -20.497 14.058 1.00 70.62 122 TYR A N 1
ATOM 966 C CA . TYR A 1 122 ? -8.615 -19.500 13.645 1.00 70.62 122 TYR A CA 1
ATOM 967 C C . TYR A 1 122 ? -9.115 -18.054 13.660 1.00 70.62 122 TYR A C 1
ATOM 969 O O . TYR A 1 122 ? -8.445 -17.166 13.133 1.00 70.62 122 TYR A O 1
ATOM 977 N N . ASN A 1 123 ? -10.255 -17.786 14.302 1.00 77.44 123 ASN A N 1
ATOM 978 C CA . ASN A 1 123 ? -10.600 -16.414 14.659 1.00 77.44 123 ASN A CA 1
ATOM 979 C C . ASN A 1 123 ? -9.516 -15.842 15.575 1.00 77.44 123 ASN A C 1
ATOM 981 O O . ASN A 1 123 ? -9.262 -16.372 16.658 1.00 77.44 123 ASN A O 1
ATOM 985 N N . ALA A 1 124 ? -8.913 -14.734 15.155 1.00 87.56 124 ALA A N 1
ATOM 986 C CA . ALA A 1 124 ? -8.032 -13.985 16.023 1.00 87.56 124 ALA A CA 1
ATOM 987 C C . ALA A 1 124 ? -8.848 -13.339 17.143 1.00 87.56 124 ALA A C 1
ATOM 989 O O . ALA A 1 124 ? -9.982 -12.903 16.950 1.00 87.56 124 ALA A O 1
ATOM 990 N N . ILE A 1 125 ? -8.269 -13.305 18.330 1.00 90.94 125 ILE A N 1
ATOM 991 C CA . ILE A 1 125 ? -8.810 -12.657 19.514 1.00 90.94 125 ILE A CA 1
ATOM 992 C C . ILE A 1 125 ? -8.001 -11.388 19.736 1.00 90.94 125 ILE A C 1
ATOM 994 O O . ILE A 1 125 ? -6.793 -11.400 19.524 1.00 90.94 125 ILE A O 1
ATOM 998 N N . ALA A 1 126 ? -8.654 -10.305 20.139 1.00 93.69 126 ALA A N 1
ATOM 999 C CA . ALA A 1 126 ? -8.001 -9.087 20.603 1.00 93.69 126 ALA A CA 1
ATOM 1000 C C . ALA A 1 126 ? -8.788 -8.474 21.768 1.00 93.69 126 ALA A C 1
ATOM 1002 O O . ALA A 1 126 ? -9.952 -8.809 21.997 1.00 93.69 126 ALA A O 1
ATOM 1003 N N . SER A 1 127 ? -8.163 -7.541 22.483 1.00 95.75 127 SER A N 1
ATOM 1004 C CA . SER A 1 127 ? -8.846 -6.658 23.429 1.00 95.75 127 SER A CA 1
ATOM 1005 C C . SER A 1 127 ? -9.984 -5.925 22.727 1.00 95.75 127 SER A C 1
ATOM 1007 O O . SER A 1 127 ? -9.807 -5.395 21.629 1.00 95.75 127 SER A O 1
ATOM 1009 N N . ARG A 1 128 ? -11.139 -5.836 23.385 1.00 96.44 128 ARG A N 1
ATOM 1010 C CA . ARG A 1 128 ? -12.261 -5.017 22.925 1.00 96.44 128 ARG A CA 1
ATOM 1011 C C . ARG A 1 128 ? -11.944 -3.528 22.951 1.00 96.44 128 ARG A C 1
ATOM 1013 O O . ARG A 1 128 ? -12.561 -2.766 22.217 1.00 96.44 128 ARG A O 1
ATOM 1020 N N . THR A 1 129 ? -10.997 -3.101 23.772 1.00 96.38 129 THR A N 1
ATOM 1021 C CA . THR A 1 129 ? -10.578 -1.702 23.833 1.00 96.38 129 THR A CA 1
ATOM 1022 C C . THR A 1 129 ? -9.428 -1.468 22.862 1.00 96.38 129 THR A C 1
ATOM 1024 O O . THR A 1 129 ? -8.343 -2.028 23.041 1.00 96.38 129 THR A O 1
ATOM 1027 N N . ALA A 1 130 ? -9.663 -0.614 21.865 1.00 95.94 130 ALA A N 1
ATOM 1028 C CA . ALA A 1 130 ? -8.638 -0.070 20.982 1.00 95.94 130 ALA A CA 1
ATOM 1029 C C . ALA A 1 130 ? -8.207 1.317 21.481 1.00 95.94 130 ALA A C 1
ATOM 1031 O O . ALA A 1 130 ? -9.055 2.158 21.778 1.00 95.94 130 ALA A O 1
ATOM 1032 N N . THR A 1 131 ? -6.903 1.569 21.574 1.00 95.81 131 THR A N 1
ATOM 1033 C CA . THR A 1 131 ? -6.360 2.886 21.955 1.00 95.81 131 THR A CA 1
ATOM 1034 C C . THR A 1 131 ? -6.253 3.771 20.720 1.00 95.81 131 THR A C 1
ATOM 1036 O O . THR A 1 131 ? -5.904 3.270 19.658 1.00 95.81 131 THR A O 1
ATOM 1039 N N . ILE A 1 132 ? -6.527 5.065 20.846 1.00 95.56 132 ILE A N 1
ATOM 1040 C CA . ILE A 1 132 ? -6.380 6.061 19.780 1.00 95.56 132 ILE A CA 1
ATOM 1041 C C . ILE A 1 132 ? -5.040 6.779 19.974 1.00 95.56 132 ILE A C 1
ATOM 1043 O O . ILE A 1 132 ? -4.759 7.247 21.078 1.00 95.56 132 ILE A O 1
ATOM 1047 N N . TYR A 1 133 ? -4.218 6.855 18.926 1.00 92.50 133 TYR A N 1
ATOM 1048 C CA . TYR A 1 133 ? -2.901 7.500 18.986 1.00 92.50 133 TYR A CA 1
ATOM 1049 C C . TYR A 1 133 ? -2.946 9.008 18.722 1.00 92.50 133 TYR A C 1
ATOM 1051 O O . TYR A 1 133 ? -2.305 9.776 19.432 1.00 92.50 133 TYR A O 1
ATOM 1059 N N . ASN A 1 134 ? -3.723 9.443 17.729 1.00 92.25 134 ASN A N 1
ATOM 1060 C CA . ASN A 1 134 ? -3.622 10.785 17.149 1.00 92.25 134 ASN A CA 1
ATOM 1061 C C . ASN A 1 134 ? -4.871 11.662 17.367 1.00 92.25 134 ASN A C 1
ATOM 1063 O O . ASN A 1 134 ? -5.114 12.583 16.588 1.00 92.25 134 ASN A O 1
ATOM 1067 N N . GLY A 1 135 ? -5.684 11.366 18.385 1.00 94.12 135 GLY A N 1
ATOM 1068 C CA . GLY A 1 135 ? -6.905 12.122 18.657 1.00 94.12 135 GLY A CA 1
ATOM 1069 C C . GLY A 1 135 ? -7.856 11.448 19.639 1.00 94.12 135 GLY A C 1
ATOM 1070 O O . GLY A 1 135 ? -7.498 10.493 20.331 1.00 94.12 135 GLY A O 1
ATOM 1071 N N . ASN A 1 136 ? -9.088 11.952 19.674 1.00 96.62 136 ASN A N 1
ATOM 1072 C CA . ASN A 1 136 ? -10.131 11.543 20.606 1.00 96.62 136 ASN A CA 1
ATOM 1073 C C . ASN A 1 136 ? -11.467 11.286 19.891 1.00 96.62 136 ASN A C 1
ATOM 1075 O O . ASN A 1 136 ? -11.774 11.878 18.857 1.00 96.62 136 ASN A O 1
ATOM 1079 N N . VAL A 1 137 ? -12.312 10.457 20.502 1.00 96.06 137 VAL A N 1
ATOM 1080 C CA . VAL A 1 137 ? -13.737 10.319 20.166 1.00 96.06 137 VAL A CA 1
ATOM 1081 C C . VAL A 1 137 ? -14.602 10.848 21.308 1.00 96.06 137 VAL A C 1
ATOM 1083 O O . VAL A 1 137 ? -14.170 10.881 22.460 1.00 96.06 137 VAL A O 1
ATOM 1086 N N . THR A 1 138 ? -15.837 11.237 21.001 1.00 94.25 138 THR A N 1
ATOM 1087 C CA . THR A 1 138 ? -16.820 11.662 22.006 1.00 94.25 138 THR A CA 1
ATOM 1088 C C . THR A 1 138 ? -17.636 10.465 22.485 1.00 94.25 138 THR A C 1
ATOM 1090 O O . THR A 1 138 ? -18.198 9.727 21.675 1.00 94.25 138 THR A O 1
ATOM 1093 N N . ASN A 1 139 ? -17.719 10.268 23.798 1.00 91.12 139 ASN A N 1
ATOM 1094 C CA . ASN A 1 139 ? -18.528 9.211 24.400 1.00 91.12 139 ASN A CA 1
ATOM 1095 C C . ASN A 1 139 ? -20.016 9.596 24.503 1.00 91.12 139 ASN A C 1
ATOM 1097 O O . ASN A 1 139 ? -20.421 10.710 24.168 1.00 91.12 139 ASN A O 1
ATOM 1101 N N . GLN A 1 140 ? -20.853 8.677 24.994 1.00 88.25 140 GLN A N 1
ATOM 1102 C CA . GLN A 1 140 ? -22.300 8.908 25.137 1.00 88.25 140 GLN A CA 1
ATOM 1103 C C . GLN A 1 140 ? -22.645 10.040 26.121 1.00 88.25 140 GLN A C 1
ATOM 1105 O O . GLN A 1 140 ? -23.729 10.611 26.043 1.00 88.25 140 GLN A O 1
ATOM 1110 N N . GLN A 1 141 ? -21.732 10.374 27.035 1.00 92.31 141 GLN A N 1
ATOM 1111 C CA . GLN A 1 141 ? -21.853 11.480 27.985 1.00 92.31 141 GLN A CA 1
ATOM 1112 C C . GLN A 1 141 ? -21.298 12.807 27.432 1.00 92.31 141 GLN A C 1
ATOM 1114 O O . GLN A 1 141 ? -21.251 13.795 28.163 1.00 92.31 141 GLN A O 1
ATOM 1119 N N . GLY A 1 142 ? -20.870 12.854 26.166 1.00 91.81 142 GLY A N 1
ATOM 1120 C CA . GLY A 1 142 ? -20.312 14.056 25.544 1.00 91.81 142 GLY A CA 1
ATOM 1121 C C . GLY A 1 142 ? -18.856 14.355 25.919 1.00 91.81 142 GLY A C 1
ATOM 1122 O O . GLY A 1 142 ? -18.362 15.436 25.614 1.00 91.81 142 GLY A O 1
ATOM 1123 N N . GLN A 1 143 ? -18.161 13.432 26.586 1.00 94.75 143 GLN A N 1
ATOM 1124 C CA . GLN A 1 143 ? -16.773 13.608 27.013 1.00 94.75 143 GLN A CA 1
ATOM 1125 C C . GLN A 1 143 ? -15.804 13.016 25.989 1.00 94.75 143 GLN A C 1
ATOM 1127 O O . GLN A 1 143 ? -16.085 11.990 25.368 1.00 94.75 143 GLN A O 1
ATOM 1132 N N . LEU A 1 144 ? -14.641 13.650 25.842 1.00 96.38 144 LEU A N 1
ATOM 1133 C CA . LEU A 1 144 ? -13.569 13.147 24.990 1.00 96.38 144 LEU A CA 1
ATOM 1134 C C . LEU A 1 144 ? -12.873 11.948 25.642 1.00 96.38 144 LEU A C 1
ATOM 1136 O O . LEU A 1 144 ? -12.562 11.971 26.832 1.00 96.38 144 LEU A O 1
ATOM 1140 N N . GLN A 1 145 ? -12.581 10.930 24.840 1.00 96.44 145 GLN A N 1
ATOM 1141 C CA . GLN A 1 145 ? -11.790 9.770 25.235 1.00 96.44 145 GLN A CA 1
ATOM 1142 C C . GLN A 1 145 ? -10.844 9.341 24.111 1.00 96.44 145 GLN A C 1
ATOM 1144 O O . GLN A 1 145 ? -11.162 9.468 22.931 1.00 96.44 145 GLN A O 1
ATOM 1149 N N . ASN A 1 146 ? -9.694 8.785 24.485 1.00 96.12 146 ASN A N 1
ATOM 1150 C CA . ASN A 1 146 ? -8.647 8.311 23.575 1.00 96.12 146 ASN A CA 1
ATOM 1151 C C . ASN A 1 146 ? -8.689 6.784 23.378 1.00 96.12 146 ASN A C 1
ATOM 1153 O O . ASN A 1 146 ? -7.668 6.132 23.160 1.00 96.12 146 ASN A O 1
ATOM 1157 N N . TRP A 1 147 ? -9.868 6.184 23.502 1.00 96.25 147 TRP A N 1
ATOM 1158 C CA . TRP A 1 147 ? -10.082 4.765 23.253 1.00 96.25 147 TRP A CA 1
ATOM 1159 C C . TRP A 1 147 ? -11.457 4.528 22.638 1.00 96.25 147 TRP A C 1
ATOM 1161 O O . TRP A 1 147 ? -12.360 5.356 22.754 1.00 96.25 147 TRP A O 1
ATOM 1171 N N . LEU A 1 148 ? -11.619 3.378 21.994 1.00 96.31 148 LEU A N 1
ATOM 1172 C CA . LEU A 1 148 ? -12.862 2.938 21.376 1.00 96.31 148 LEU A CA 1
ATOM 1173 C C . LEU A 1 148 ? -13.167 1.499 21.798 1.00 96.31 148 LEU A C 1
ATOM 1175 O O . LEU A 1 148 ? -12.291 0.635 21.746 1.00 96.31 148 LEU A O 1
ATOM 1179 N N . LEU A 1 149 ? -14.417 1.241 22.192 1.00 96.06 149 LEU A N 1
ATOM 1180 C CA . LEU A 1 149 ? -14.913 -0.124 22.339 1.00 96.06 149 LEU A CA 1
ATOM 1181 C C . LEU A 1 149 ? -15.288 -0.667 20.967 1.00 96.06 149 LEU A C 1
ATOM 1183 O O . LEU A 1 149 ? -16.180 -0.151 20.291 1.00 96.06 149 LEU A O 1
ATOM 1187 N N . LEU A 1 150 ? -14.596 -1.728 20.591 1.00 96.38 150 LEU A N 1
ATOM 1188 C CA . LEU A 1 150 ? -14.841 -2.492 19.390 1.00 96.38 150 LEU A CA 1
ATOM 1189 C C . LEU A 1 150 ? -16.191 -3.220 19.472 1.00 96.38 150 LEU A C 1
ATOM 1191 O O . LEU A 1 150 ? -16.602 -3.714 20.532 1.00 96.38 150 LEU A O 1
ATOM 1195 N N . GLU A 1 151 ? -16.877 -3.275 18.335 1.00 95.69 151 GLU A N 1
ATOM 1196 C CA . GLU A 1 151 ? -18.209 -3.855 18.165 1.00 95.69 151 GLU A CA 1
ATOM 1197 C C . GLU A 1 151 ? -18.231 -4.852 17.000 1.00 95.69 151 GLU A C 1
ATOM 1199 O O . GLU A 1 151 ? -17.372 -4.842 16.118 1.00 95.69 151 GLU A O 1
ATOM 1204 N N . GLY A 1 152 ? -19.230 -5.741 16.996 1.00 94.12 152 GLY A N 1
ATOM 1205 C CA . GLY A 1 152 ? -19.449 -6.654 15.876 1.00 94.12 152 GLY A CA 1
ATOM 1206 C C . GLY A 1 152 ? -19.695 -5.881 14.578 1.00 94.12 152 GLY A C 1
ATOM 1207 O O . GLY A 1 152 ? -20.505 -4.958 14.551 1.00 94.12 152 GLY A O 1
ATOM 1208 N N . GLY A 1 153 ? -19.006 -6.270 13.506 1.00 93.06 153 GLY A N 1
ATOM 1209 C CA . GLY A 1 153 ? -19.073 -5.613 12.200 1.00 93.06 153 GLY A CA 1
ATOM 1210 C C . GLY A 1 153 ? -18.037 -4.509 11.972 1.00 93.06 153 GLY A C 1
ATOM 1211 O O . GLY A 1 153 ? -17.925 -4.039 10.840 1.00 93.06 153 GLY A O 1
ATOM 1212 N N . ASP A 1 154 ? -17.253 -4.121 12.983 1.00 97.00 154 ASP A N 1
ATOM 1213 C CA . ASP A 1 154 ? -16.122 -3.214 12.769 1.00 97.00 154 ASP A CA 1
ATOM 1214 C C . ASP A 1 154 ? -15.094 -3.842 11.824 1.00 97.00 154 ASP A C 1
ATOM 1216 O O . ASP A 1 154 ? -14.720 -5.013 11.964 1.00 97.00 154 ASP A O 1
ATOM 1220 N N . ILE A 1 155 ? -14.609 -3.038 10.878 1.00 95.56 155 ILE A N 1
ATOM 1221 C CA . ILE A 1 155 ? -13.536 -3.415 9.962 1.00 95.56 155 ILE A CA 1
ATOM 1222 C C . ILE A 1 155 ? -12.258 -2.723 10.422 1.00 95.56 155 ILE A C 1
ATOM 1224 O O . ILE A 1 155 ? -12.168 -1.498 10.462 1.00 95.56 155 ILE A O 1
ATOM 1228 N N . ILE A 1 156 ? -11.259 -3.528 10.747 1.00 94.62 156 ILE A N 1
ATOM 1229 C CA . ILE A 1 156 ? -9.918 -3.114 11.130 1.00 94.62 156 ILE A CA 1
ATOM 1230 C C . ILE A 1 156 ? -9.051 -3.173 9.881 1.00 94.62 156 ILE A C 1
ATOM 1232 O O . ILE A 1 156 ? -8.910 -4.226 9.264 1.00 94.62 156 ILE A O 1
ATOM 1236 N N . ILE A 1 157 ? -8.452 -2.053 9.509 1.00 92.31 157 ILE A N 1
ATOM 1237 C CA . ILE A 1 157 ? -7.663 -1.921 8.288 1.00 92.31 157 ILE A CA 1
ATOM 1238 C C . ILE A 1 157 ? -6.294 -1.402 8.691 1.00 92.31 157 ILE A C 1
ATOM 1240 O O . ILE A 1 157 ? -6.201 -0.366 9.342 1.00 92.31 157 ILE A O 1
ATOM 1244 N N . ARG A 1 158 ? -5.219 -2.095 8.316 1.00 90.12 158 ARG A N 1
ATOM 1245 C CA . ARG A 1 158 ? -3.864 -1.560 8.490 1.00 90.12 158 ARG A CA 1
ATOM 1246 C C . ARG A 1 158 ? -3.744 -0.180 7.827 1.00 90.12 158 ARG A C 1
ATOM 1248 O O . ARG A 1 158 ? -4.213 0.004 6.702 1.00 90.12 158 ARG A O 1
ATOM 1255 N N . VAL A 1 159 ? -3.091 0.764 8.506 1.00 88.81 159 VAL A N 1
ATOM 1256 C CA . VAL A 1 159 ? -2.634 2.011 7.871 1.00 88.81 159 VAL A CA 1
ATOM 1257 C C . VAL A 1 159 ? -1.808 1.664 6.620 1.00 88.81 159 VAL A C 1
ATOM 1259 O O . VAL A 1 159 ? -0.908 0.829 6.704 1.00 88.81 159 VAL A O 1
ATOM 1262 N N . PRO A 1 160 ? -2.110 2.227 5.436 1.00 87.50 160 PRO A N 1
ATOM 1263 C CA . PRO A 1 160 ? -1.391 1.872 4.224 1.00 87.50 160 PRO A CA 1
ATOM 1264 C C . PRO A 1 160 ? 0.074 2.297 4.309 1.00 87.50 160 PRO A C 1
ATOM 1266 O O . PRO A 1 160 ? 0.416 3.334 4.880 1.00 87.50 160 PRO A O 1
ATOM 1269 N N . LYS A 1 161 ? 0.929 1.519 3.651 1.00 88.56 161 LYS A N 1
ATOM 1270 C CA . LYS A 1 161 ? 2.319 1.893 3.413 1.00 88.56 161 LYS A CA 1
ATOM 1271 C C . LYS A 1 161 ? 2.427 2.650 2.108 1.00 88.56 161 LYS A C 1
ATOM 1273 O O . LYS A 1 161 ? 1.705 2.358 1.150 1.00 88.56 161 LYS A O 1
ATOM 1278 N N . ARG A 1 162 ? 3.369 3.584 2.045 1.00 91.69 162 ARG A N 1
ATOM 1279 C CA . ARG A 1 162 ? 3.879 4.075 0.769 1.00 91.69 162 ARG A CA 1
ATOM 1280 C C . ARG A 1 162 ? 4.838 3.028 0.223 1.00 91.69 162 ARG A C 1
ATOM 1282 O O . ARG A 1 162 ? 5.879 2.759 0.819 1.00 91.69 162 ARG A O 1
ATOM 1289 N N . VAL A 1 163 ? 4.468 2.458 -0.912 1.00 94.19 163 VAL A N 1
ATOM 1290 C CA . VAL A 1 163 ? 5.280 1.521 -1.680 1.00 94.19 163 VAL A CA 1
ATOM 1291 C C . VAL A 1 163 ? 6.104 2.317 -2.678 1.00 94.19 163 VAL A C 1
ATOM 1293 O O . VAL A 1 163 ? 5.542 3.145 -3.394 1.00 94.19 163 VAL A O 1
ATOM 1296 N N . ARG A 1 164 ? 7.409 2.057 -2.753 1.00 96.06 164 ARG A N 1
ATOM 1297 C CA . ARG A 1 164 ? 8.285 2.513 -3.840 1.00 96.06 164 ARG A CA 1
ATOM 1298 C C . ARG A 1 164 ? 8.798 1.295 -4.589 1.00 96.06 164 ARG A C 1
ATOM 1300 O O . ARG A 1 164 ? 9.446 0.453 -3.981 1.00 96.06 164 ARG A O 1
ATOM 1307 N N . LEU A 1 165 ? 8.544 1.216 -5.891 1.00 97.25 165 LEU A N 1
ATOM 1308 C CA . LEU A 1 165 ? 9.191 0.248 -6.777 1.00 97.25 165 LEU A CA 1
ATOM 1309 C C . LEU A 1 165 ? 10.236 0.970 -7.618 1.00 97.25 165 LEU A C 1
ATOM 1311 O O . LEU A 1 165 ? 9.954 2.026 -8.186 1.00 97.25 165 LEU A O 1
ATOM 1315 N N . TYR A 1 166 ? 11.432 0.403 -7.684 1.00 97.56 166 TYR A N 1
ATOM 1316 C CA . TYR A 1 166 ? 12.595 1.010 -8.326 1.00 97.56 166 TYR A CA 1
ATOM 1317 C C . TYR A 1 166 ? 13.612 -0.076 -8.689 1.00 97.56 166 TYR A C 1
ATOM 1319 O O . TYR A 1 166 ? 13.429 -1.236 -8.319 1.00 97.56 166 TYR A O 1
ATOM 1327 N N . CYS A 1 167 ? 14.679 0.283 -9.404 1.00 96.81 167 CYS A N 1
ATOM 1328 C CA . CYS A 1 167 ? 15.789 -0.637 -9.624 1.00 96.81 167 CYS A CA 1
ATOM 1329 C C . CYS A 1 167 ? 17.089 -0.125 -9.025 1.00 96.81 167 CYS A C 1
ATOM 1331 O O . CYS A 1 167 ? 17.426 1.044 -9.177 1.00 96.81 167 CYS A O 1
ATOM 1333 N N . GLU A 1 168 ? 17.858 -1.036 -8.448 1.00 95.94 168 GLU A N 1
ATOM 1334 C CA . GLU A 1 168 ? 19.223 -0.800 -7.982 1.00 95.94 168 GLU A CA 1
ATOM 1335 C C . GLU A 1 168 ? 20.037 -2.092 -8.100 1.00 95.94 168 GLU A C 1
ATOM 1337 O O . GLU A 1 168 ? 19.448 -3.171 -8.242 1.00 95.94 168 GLU A O 1
ATOM 1342 N N . PRO A 1 169 ? 21.377 -2.012 -8.013 1.00 94.31 169 PRO A N 1
ATOM 1343 C CA . PRO A 1 169 ? 22.203 -3.190 -7.823 1.00 94.31 169 PRO A CA 1
ATOM 1344 C C . PRO A 1 169 ? 21.712 -4.038 -6.637 1.00 94.31 169 PRO A C 1
ATOM 1346 O O . PRO A 1 169 ? 21.420 -3.526 -5.547 1.00 94.31 169 PRO A O 1
ATOM 1349 N N . GLY A 1 170 ? 21.561 -5.337 -6.882 1.00 89.88 170 GLY A N 1
ATOM 1350 C CA . GLY A 1 170 ? 21.222 -6.331 -5.870 1.00 89.88 170 GLY A CA 1
ATOM 1351 C C . GLY A 1 170 ? 22.461 -6.915 -5.183 1.00 89.88 170 GLY A C 1
ATOM 1352 O O . GLY A 1 170 ? 23.564 -6.401 -5.346 1.00 89.88 170 GLY A O 1
ATOM 1353 N N . PRO A 1 171 ? 22.304 -8.019 -4.430 1.00 88.06 171 PRO A N 1
ATOM 1354 C CA . PRO A 1 171 ? 23.401 -8.676 -3.705 1.00 88.06 171 PRO A CA 1
ATOM 1355 C C . PRO A 1 171 ? 24.513 -9.273 -4.586 1.00 88.06 171 PRO A C 1
ATOM 1357 O O . PRO A 1 171 ? 25.482 -9.814 -4.066 1.00 88.06 171 PRO A O 1
ATOM 1360 N N . ASP A 1 172 ? 24.335 -9.248 -5.902 1.00 90.00 172 ASP A N 1
ATOM 1361 C CA . ASP A 1 172 ? 25.144 -9.923 -6.915 1.00 90.00 172 ASP A CA 1
ATOM 1362 C C . ASP A 1 172 ? 25.534 -8.979 -8.066 1.00 90.00 172 ASP A C 1
ATOM 1364 O O . ASP A 1 172 ? 25.763 -9.432 -9.186 1.00 90.00 172 ASP A O 1
ATOM 1368 N N . ASP A 1 173 ? 25.529 -7.668 -7.798 1.00 88.00 173 ASP A N 1
ATOM 1369 C CA . ASP A 1 173 ? 25.846 -6.571 -8.726 1.00 88.00 173 ASP A CA 1
ATOM 1370 C C . ASP A 1 173 ? 24.952 -6.469 -9.979 1.00 88.00 173 ASP A C 1
ATOM 1372 O O . ASP A 1 173 ? 25.105 -5.552 -10.790 1.00 88.00 173 ASP A O 1
ATOM 1376 N N . ARG A 1 174 ? 23.960 -7.354 -10.136 1.00 91.75 174 ARG A N 1
ATOM 1377 C CA . ARG A 1 174 ? 22.945 -7.243 -11.189 1.00 91.75 174 ARG A CA 1
ATOM 1378 C C . ARG A 1 174 ? 21.945 -6.159 -10.839 1.00 91.75 174 ARG A C 1
ATOM 1380 O O . ARG A 1 174 ? 21.759 -5.818 -9.677 1.00 91.75 174 ARG A O 1
ATOM 1387 N N . LEU A 1 175 ? 21.240 -5.652 -11.842 1.00 95.31 175 LEU A N 1
ATOM 1388 C CA . LEU A 1 175 ? 20.109 -4.760 -11.625 1.00 95.31 175 LEU A CA 1
ATOM 1389 C C . LEU A 1 175 ? 18.894 -5.566 -11.141 1.00 95.31 175 LEU A C 1
ATOM 1391 O O . LEU A 1 175 ? 18.485 -6.533 -11.787 1.00 95.31 175 LEU A O 1
ATOM 1395 N N . TRP A 1 176 ? 18.313 -5.174 -10.009 1.00 97.19 176 TRP A N 1
ATOM 1396 C CA . TRP A 1 176 ? 17.134 -5.815 -9.425 1.00 97.19 176 TRP A CA 1
ATOM 1397 C C . TRP A 1 176 ? 15.978 -4.837 -9.326 1.00 97.19 176 TRP A C 1
ATOM 1399 O O . TRP A 1 176 ? 16.177 -3.695 -8.928 1.00 97.19 176 TRP A O 1
ATOM 1409 N N . LEU A 1 177 ? 14.764 -5.315 -9.603 1.00 97.50 177 LEU A N 1
ATOM 1410 C CA . LEU A 1 177 ? 13.547 -4.652 -9.158 1.00 97.50 177 LEU A CA 1
ATOM 1411 C C . LEU A 1 177 ? 13.457 -4.805 -7.638 1.00 97.50 177 LEU A C 1
ATOM 1413 O O . LEU A 1 177 ? 13.449 -5.925 -7.116 1.00 97.50 177 LEU A O 1
ATOM 1417 N N . LYS A 1 178 ? 13.390 -3.678 -6.942 1.00 97.19 178 LYS A N 1
ATOM 1418 C CA . LYS A 1 178 ? 13.336 -3.578 -5.487 1.00 97.19 178 LYS A CA 1
ATOM 1419 C C . LYS A 1 178 ? 12.059 -2.877 -5.049 1.00 97.19 178 LYS A C 1
ATOM 1421 O O . LYS A 1 178 ? 11.441 -2.138 -5.820 1.00 97.19 178 LYS A O 1
ATOM 1426 N N . MET A 1 179 ? 11.667 -3.138 -3.809 1.00 95.94 179 MET A N 1
ATOM 1427 C CA . MET A 1 179 ? 10.511 -2.528 -3.169 1.00 95.94 179 MET A CA 1
ATOM 1428 C C . MET A 1 179 ? 10.879 -1.986 -1.795 1.00 95.94 179 MET A C 1
ATOM 1430 O O . MET A 1 179 ? 11.301 -2.758 -0.936 1.00 95.94 179 MET A O 1
ATOM 1434 N N . ASP A 1 180 ? 10.647 -0.693 -1.582 1.00 93.94 180 ASP A N 1
ATOM 1435 C CA . ASP A 1 180 ? 10.671 -0.090 -0.249 1.00 93.94 180 ASP A CA 1
ATOM 1436 C C . ASP A 1 180 ? 9.248 0.094 0.262 1.00 93.94 180 ASP A C 1
ATOM 1438 O O . ASP A 1 180 ? 8.334 0.452 -0.492 1.00 93.94 180 ASP A O 1
ATOM 1442 N N . LEU A 1 181 ? 9.084 -0.107 1.566 1.00 89.81 181 LEU A N 1
ATOM 1443 C CA . LEU A 1 181 ? 7.836 0.094 2.281 1.00 89.81 181 LEU A CA 1
ATOM 1444 C C . LEU A 1 181 ? 8.064 1.110 3.400 1.00 89.81 181 LEU A C 1
ATOM 1446 O O . LEU A 1 181 ? 8.855 0.877 4.310 1.00 89.81 181 LEU A O 1
ATOM 1450 N N . THR A 1 182 ? 7.375 2.248 3.324 1.00 88.38 182 THR A N 1
ATOM 1451 C CA . THR A 1 182 ? 7.363 3.259 4.389 1.00 88.38 182 THR A CA 1
ATOM 1452 C C . THR A 1 182 ? 5.991 3.263 5.055 1.00 88.38 182 THR A C 1
ATOM 1454 O O . THR A 1 182 ? 4.989 3.515 4.380 1.00 88.38 182 THR A O 1
ATOM 1457 N N . ASP A 1 183 ? 5.928 2.990 6.357 1.00 84.44 183 ASP A N 1
ATOM 1458 C CA . ASP A 1 183 ? 4.714 3.225 7.142 1.00 84.44 183 ASP A CA 1
ATOM 1459 C C . ASP A 1 183 ? 4.403 4.733 7.203 1.00 84.44 183 ASP A C 1
ATOM 1461 O O . ASP A 1 183 ? 5.295 5.573 7.316 1.00 84.44 183 ASP A O 1
ATOM 1465 N N . MET A 1 184 ? 3.121 5.080 7.083 1.00 81.62 184 MET A N 1
ATOM 1466 C CA . MET A 1 184 ? 2.673 6.475 6.951 1.00 81.62 184 MET A CA 1
ATOM 1467 C C . MET A 1 184 ? 2.093 7.068 8.234 1.00 81.62 184 MET A C 1
ATOM 1469 O O . MET A 1 184 ? 1.803 8.261 8.280 1.00 81.62 184 MET A O 1
ATOM 1473 N N . ALA A 1 185 ? 1.907 6.242 9.262 1.00 81.50 185 ALA A N 1
ATOM 1474 C CA . ALA A 1 185 ? 1.562 6.703 10.598 1.00 81.50 185 ALA A CA 1
ATOM 1475 C C . ALA A 1 185 ? 2.846 7.059 11.350 1.00 81.50 185 ALA A C 1
ATOM 1477 O O . ALA A 1 185 ? 3.725 6.212 11.481 1.00 81.50 185 ALA A O 1
ATOM 1478 N N . GLU A 1 186 ? 2.926 8.274 11.893 1.00 76.12 186 GLU A N 1
ATOM 1479 C CA . GLU A 1 186 ? 4.070 8.714 12.707 1.00 76.12 186 GLU A CA 1
ATOM 1480 C C . GLU A 1 186 ? 4.297 7.815 13.936 1.00 76.12 186 GLU A C 1
ATOM 1482 O O . GLU A 1 186 ? 5.430 7.641 14.374 1.00 76.12 186 GLU 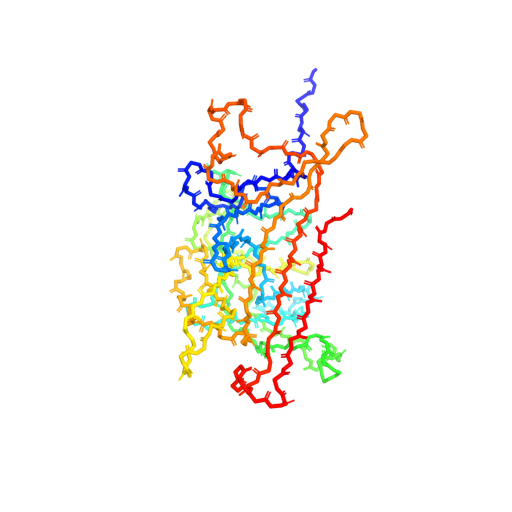A O 1
ATOM 1487 N N . ASP A 1 187 ? 3.239 7.178 14.445 1.00 75.88 187 ASP A N 1
ATOM 1488 C CA . ASP A 1 187 ? 3.296 6.245 15.576 1.00 75.88 187 ASP A CA 1
ATOM 1489 C C . ASP A 1 187 ? 3.756 4.822 15.194 1.00 75.88 187 ASP A C 1
ATOM 1491 O O . ASP A 1 187 ? 3.986 3.985 16.068 1.00 75.88 187 ASP A O 1
ATOM 1495 N N . CYS A 1 188 ? 3.909 4.526 13.897 1.00 75.50 188 CYS A N 1
ATOM 1496 C CA . CYS A 1 188 ? 4.415 3.252 13.387 1.00 75.50 188 CYS A CA 1
ATOM 1497 C C . CYS A 1 188 ? 5.568 3.503 12.419 1.00 75.50 188 CYS A C 1
ATOM 1499 O O . CYS A 1 188 ? 5.361 3.628 11.224 1.00 75.50 188 CYS A O 1
ATOM 1501 N N . VAL A 1 189 ? 6.799 3.564 12.921 1.00 66.38 189 VAL A N 1
ATOM 1502 C CA . VAL A 1 189 ? 7.983 3.944 12.124 1.00 66.38 189 VAL A CA 1
ATOM 1503 C C . VAL A 1 189 ? 8.861 2.756 11.722 1.00 66.38 189 VAL A C 1
ATOM 1505 O O . VAL A 1 189 ? 10.090 2.857 11.714 1.00 66.38 189 VAL A O 1
ATOM 1508 N N . VAL A 1 190 ? 8.273 1.603 11.382 1.00 65.94 190 VAL A N 1
ATOM 1509 C CA . VAL A 1 190 ? 9.076 0.502 10.821 1.00 65.94 190 VAL A CA 1
ATOM 1510 C C . VAL A 1 190 ? 9.461 0.855 9.392 1.00 65.94 190 VAL A C 1
ATOM 1512 O O . VAL A 1 190 ? 8.717 0.616 8.447 1.00 65.94 190 VAL A O 1
ATOM 1515 N N . ASN A 1 191 ? 10.668 1.384 9.225 1.00 64.38 191 ASN A N 1
ATOM 1516 C CA . ASN A 1 191 ? 11.325 1.327 7.929 1.00 64.38 191 ASN A CA 1
ATOM 1517 C C . ASN A 1 191 ? 11.726 -0.128 7.691 1.00 64.38 191 ASN A C 1
ATOM 1519 O O . ASN A 1 191 ? 12.655 -0.641 8.319 1.00 64.38 191 ASN A O 1
ATOM 1523 N N . GLU A 1 192 ? 10.984 -0.809 6.824 1.00 74.38 192 GLU A N 1
ATOM 1524 C CA . GLU A 1 192 ? 11.354 -2.152 6.404 1.00 74.38 192 GLU A CA 1
ATOM 1525 C C . GLU A 1 192 ? 12.597 -2.101 5.511 1.00 74.38 192 GLU A C 1
ATOM 1527 O O . GLU A 1 192 ? 12.773 -1.145 4.749 1.00 74.38 192 GLU A O 1
ATOM 1532 N N . PRO A 1 193 ? 13.478 -3.113 5.584 1.00 83.50 193 PRO A N 1
ATOM 1533 C CA . PRO A 1 193 ? 14.569 -3.219 4.631 1.00 83.50 193 PRO A CA 1
ATOM 1534 C C . PRO A 1 193 ? 14.011 -3.367 3.212 1.00 83.50 193 PRO A C 1
ATOM 1536 O O . PRO A 1 193 ? 12.986 -4.019 3.004 1.00 83.50 193 PRO A O 1
ATOM 1539 N N . SER A 1 194 ? 14.725 -2.814 2.229 1.00 90.75 194 SER A N 1
ATOM 1540 C CA . SER A 1 194 ? 14.368 -2.953 0.816 1.00 90.75 194 SER A CA 1
ATOM 1541 C C . SER A 1 194 ? 14.236 -4.430 0.434 1.00 90.75 194 SER A C 1
ATOM 1543 O O . SER A 1 194 ? 15.152 -5.225 0.679 1.00 90.75 194 SER A O 1
ATOM 1545 N N . ILE A 1 195 ? 13.136 -4.799 -0.213 1.00 93.44 195 ILE A N 1
ATOM 1546 C CA . ILE A 1 195 ? 12.873 -6.166 -0.662 1.00 93.44 195 ILE A CA 1
ATOM 1547 C C . ILE A 1 195 ? 13.384 -6.328 -2.093 1.00 93.44 195 ILE A C 1
ATOM 1549 O O . ILE A 1 195 ? 12.933 -5.637 -3.004 1.00 93.44 195 ILE A O 1
ATOM 1553 N N . ASN A 1 196 ? 14.287 -7.285 -2.306 1.00 94.88 196 ASN A N 1
ATOM 1554 C CA . ASN A 1 196 ? 14.721 -7.698 -3.639 1.00 94.88 196 ASN A CA 1
ATOM 1555 C C . ASN A 1 196 ? 13.645 -8.593 -4.272 1.00 94.88 196 ASN A C 1
ATOM 1557 O O . ASN A 1 196 ? 13.422 -9.706 -3.797 1.00 94.88 196 ASN A O 1
ATOM 1561 N N . ILE A 1 197 ? 12.979 -8.125 -5.331 1.00 94.69 197 ILE A N 1
ATOM 1562 C CA . ILE A 1 197 ? 11.911 -8.884 -6.000 1.00 94.69 197 ILE A CA 1
ATOM 1563 C C . ILE A 1 197 ? 12.503 -9.836 -7.040 1.00 94.69 197 ILE A C 1
ATOM 1565 O O . ILE A 1 197 ? 12.276 -11.042 -6.979 1.00 94.69 197 ILE A O 1
ATOM 1569 N N . SER A 1 198 ? 13.223 -9.304 -8.032 1.00 95.25 198 SER A N 1
ATOM 1570 C CA . SER A 1 198 ? 13.761 -10.108 -9.136 1.00 95.25 198 SER A CA 1
ATOM 1571 C C . SER A 1 198 ? 14.818 -9.344 -9.946 1.00 95.25 198 SER A C 1
ATOM 1573 O O . SER A 1 198 ? 14.693 -8.123 -10.069 1.00 95.25 198 SER A O 1
ATOM 1575 N N . PRO A 1 199 ? 15.809 -10.027 -10.550 1.00 96.12 199 PRO A N 1
ATOM 1576 C CA . PRO A 1 199 ? 16.692 -9.433 -11.549 1.00 96.12 199 PRO A CA 1
ATOM 1577 C C . PRO A 1 199 ? 15.930 -8.923 -12.782 1.00 96.12 199 PRO A C 1
ATOM 1579 O O . PRO A 1 199 ? 15.069 -9.611 -13.342 1.00 96.12 199 PRO A O 1
ATOM 1582 N N . VAL A 1 200 ? 16.288 -7.732 -13.259 1.00 97.06 200 VAL A N 1
ATOM 1583 C CA . VAL A 1 200 ? 15.655 -7.086 -14.417 1.00 97.06 200 VAL A CA 1
ATOM 1584 C C . VAL A 1 200 ? 16.686 -6.449 -15.341 1.00 97.06 200 VAL A C 1
ATOM 1586 O O . VAL A 1 200 ? 17.773 -6.074 -14.921 1.00 97.06 200 VAL A O 1
ATOM 1589 N N . GLU A 1 201 ? 16.323 -6.309 -16.610 1.00 96.50 201 GLU A N 1
ATOM 1590 C CA . GLU A 1 201 ? 17.020 -5.447 -17.570 1.00 96.50 201 GLU A CA 1
ATOM 1591 C C . GLU A 1 201 ? 16.411 -4.045 -17.599 1.00 96.50 201 GLU A C 1
ATOM 1593 O O . GLU A 1 201 ? 17.121 -3.065 -17.796 1.00 96.50 201 GLU A O 1
ATOM 1598 N N . SER A 1 202 ? 15.092 -3.929 -17.407 1.00 97.38 202 SER A N 1
ATOM 1599 C CA . SER A 1 202 ? 14.398 -2.641 -17.451 1.00 97.38 202 SER A CA 1
ATOM 1600 C C . SER A 1 202 ? 13.094 -2.654 -16.662 1.00 97.38 202 SER A C 1
ATOM 1602 O O . SER A 1 202 ? 12.388 -3.666 -16.620 1.00 97.38 202 SER A O 1
ATOM 1604 N N . PHE A 1 203 ? 12.719 -1.493 -16.134 1.00 98.06 203 PHE A N 1
ATOM 1605 C CA . PHE A 1 203 ? 11.435 -1.252 -15.480 1.00 98.06 203 PHE A CA 1
ATOM 1606 C C . PHE A 1 203 ? 10.890 0.104 -15.915 1.00 98.06 203 PHE A C 1
ATOM 1608 O O . PHE A 1 203 ? 11.508 1.139 -15.688 1.00 98.0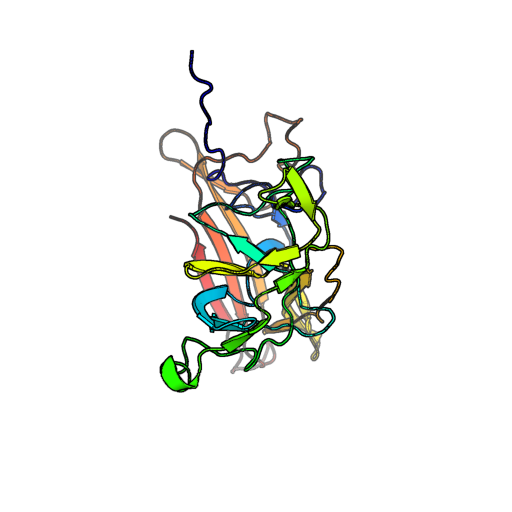6 203 PHE A O 1
ATOM 1615 N N . ARG A 1 204 ? 9.721 0.106 -16.548 1.00 97.81 204 ARG A N 1
ATOM 1616 C CA . ARG A 1 204 ? 9.066 1.305 -17.057 1.00 97.81 204 ARG A CA 1
ATOM 1617 C C . ARG A 1 204 ? 7.629 1.370 -16.540 1.00 97.81 204 ARG A C 1
ATOM 1619 O O . ARG A 1 204 ? 6.731 0.774 -17.141 1.00 97.81 204 ARG A O 1
ATOM 1626 N N . PRO A 1 205 ? 7.392 2.094 -15.440 1.00 97.19 205 PRO A N 1
ATOM 1627 C CA . PRO A 1 205 ? 6.050 2.490 -15.044 1.00 97.19 205 PRO A CA 1
ATOM 1628 C C . PRO A 1 205 ? 5.546 3.652 -15.918 1.00 97.19 205 PRO A C 1
ATOM 1630 O O . PRO A 1 205 ? 6.320 4.502 -16.360 1.00 97.19 205 PRO A O 1
ATOM 1633 N N . PHE A 1 206 ? 4.242 3.692 -16.185 1.00 95.94 206 PHE A N 1
ATOM 1634 C CA . PHE A 1 206 ? 3.573 4.794 -16.880 1.00 95.94 206 PHE A CA 1
ATOM 1635 C C . PHE A 1 206 ? 2.084 4.860 -16.517 1.00 95.94 206 PHE A C 1
ATOM 1637 O O . PHE A 1 206 ? 1.501 3.890 -16.044 1.00 95.94 206 PHE A O 1
ATOM 1644 N N . ILE A 1 207 ? 1.444 6.000 -16.760 1.00 93.88 207 ILE A N 1
ATOM 1645 C CA . ILE A 1 207 ? -0.010 6.169 -16.631 1.00 93.88 207 ILE A CA 1
ATOM 1646 C C . ILE A 1 207 ? -0.584 6.345 -18.031 1.00 93.88 207 ILE A C 1
ATOM 1648 O O . ILE A 1 207 ? -0.004 7.054 -18.848 1.00 93.88 207 ILE A O 1
ATOM 1652 N N . VAL A 1 208 ? -1.721 5.719 -18.308 1.00 92.50 208 VAL A N 1
ATOM 1653 C CA . VAL A 1 208 ? -2.509 5.946 -19.518 1.00 92.50 208 VAL A CA 1
ATOM 1654 C C . VAL A 1 208 ? -3.793 6.650 -19.123 1.00 92.50 208 VAL A C 1
ATOM 1656 O O . VAL A 1 208 ? -4.592 6.092 -18.372 1.00 92.50 208 VAL A O 1
ATOM 1659 N N . ILE A 1 209 ? -3.987 7.862 -19.630 1.00 89.50 209 ILE A N 1
ATOM 1660 C CA . ILE A 1 209 ? -5.209 8.641 -19.425 1.00 89.50 209 ILE A CA 1
ATOM 1661 C C . ILE A 1 209 ? -5.845 8.990 -20.776 1.00 89.50 209 ILE A C 1
ATOM 1663 O O . ILE A 1 209 ? -5.147 9.027 -21.789 1.00 89.50 209 ILE A O 1
ATOM 1667 N N . PRO A 1 210 ? -7.153 9.257 -20.827 1.00 84.38 210 PRO A N 1
ATOM 1668 C CA . PRO A 1 210 ? -7.817 9.719 -22.041 1.00 84.38 210 PRO A CA 1
ATOM 1669 C C . PRO A 1 210 ? -7.291 11.088 -22.470 1.00 84.38 210 PRO A C 1
ATOM 1671 O O . PRO A 1 210 ? -7.096 11.976 -21.643 1.00 84.38 210 PRO A O 1
ATOM 1674 N N . ALA A 1 211 ? -7.135 11.277 -23.776 1.00 80.75 211 ALA A N 1
ATOM 1675 C CA . ALA A 1 211 ? -6.740 12.535 -24.390 1.00 80.75 211 ALA A CA 1
ATOM 1676 C C . ALA A 1 211 ? -7.709 12.892 -25.525 1.00 80.75 211 ALA A C 1
ATOM 1678 O O . ALA A 1 211 ? -7.630 12.346 -26.626 1.00 80.75 211 ALA A O 1
ATOM 1679 N N . GLY A 1 212 ? -8.626 13.829 -25.258 1.00 70.25 212 GLY A N 1
ATOM 1680 C CA . GLY A 1 212 ? -9.567 14.348 -26.255 1.00 70.25 212 GLY A CA 1
ATOM 1681 C C . GLY A 1 212 ? -10.468 13.281 -26.895 1.00 70.25 212 GLY A C 1
ATOM 1682 O O . GLY A 1 212 ? -10.732 12.227 -26.317 1.00 70.25 212 GLY A O 1
ATOM 1683 N N . ILE A 1 213 ? -10.979 13.564 -28.099 1.00 63.09 213 ILE A N 1
ATOM 1684 C CA . ILE A 1 213 ? -11.875 12.651 -28.824 1.00 63.09 213 ILE A CA 1
ATOM 1685 C C . ILE A 1 213 ? -11.054 11.481 -29.394 1.00 63.09 213 ILE A C 1
ATOM 1687 O O . ILE A 1 213 ? -10.458 11.592 -30.461 1.00 63.09 213 ILE A O 1
ATOM 1691 N N . GLY A 1 214 ? -11.041 10.357 -28.671 1.00 64.69 214 GLY A N 1
ATOM 1692 C CA . GLY A 1 214 ? -10.558 9.052 -29.147 1.00 64.69 214 GLY A CA 1
ATOM 1693 C C . GLY A 1 214 ? -9.068 8.751 -28.943 1.00 64.69 214 GLY A C 1
ATOM 1694 O O . GLY A 1 214 ? -8.609 7.706 -29.404 1.00 64.69 214 GLY A O 1
ATOM 1695 N N . GLY A 1 215 ? -8.313 9.626 -28.274 1.00 79.38 215 GLY A N 1
ATOM 1696 C CA . GLY A 1 215 ? -6.893 9.423 -27.976 1.00 79.38 215 GLY A CA 1
ATOM 1697 C C . GLY A 1 215 ? -6.629 8.999 -26.531 1.00 79.38 215 GLY A C 1
ATOM 1698 O O . GLY A 1 215 ? -7.457 9.210 -25.648 1.00 79.38 215 GLY A O 1
ATOM 1699 N N . ASN A 1 216 ? -5.440 8.446 -26.288 1.00 86.31 216 ASN A N 1
ATOM 1700 C CA . ASN A 1 216 ? -4.883 8.246 -24.951 1.00 86.31 216 ASN A CA 1
ATOM 1701 C C . ASN A 1 216 ? -3.534 8.970 -24.854 1.00 86.31 216 ASN A C 1
ATOM 1703 O O . ASN A 1 216 ? -2.709 8.871 -25.763 1.00 86.31 216 ASN A O 1
ATOM 1707 N N . GLU A 1 217 ? -3.288 9.651 -23.742 1.00 90.94 217 GLU A N 1
ATOM 1708 C CA . GLU A 1 217 ? -1.978 10.173 -23.366 1.00 90.94 217 GLU A CA 1
ATOM 1709 C C . GLU A 1 217 ? -1.262 9.155 -22.469 1.00 90.94 217 GLU A C 1
ATOM 1711 O O . GLU A 1 217 ? -1.861 8.569 -21.567 1.00 90.94 217 GLU A O 1
ATOM 1716 N N . THR A 1 218 ? 0.036 8.948 -22.712 1.00 93.44 218 THR A N 1
ATOM 1717 C CA . THR A 1 218 ? 0.907 8.167 -21.824 1.00 93.44 218 THR A CA 1
ATOM 1718 C C . THR A 1 218 ? 1.819 9.103 -21.041 1.00 93.44 218 THR A C 1
ATOM 1720 O O . THR A 1 218 ? 2.630 9.818 -21.626 1.00 93.44 218 THR A O 1
ATOM 1723 N N . ILE A 1 219 ? 1.724 9.063 -19.716 1.00 94.12 219 ILE A N 1
ATOM 1724 C CA . ILE A 1 219 ? 2.527 9.866 -18.794 1.00 94.12 219 ILE A CA 1
ATOM 1725 C C . ILE A 1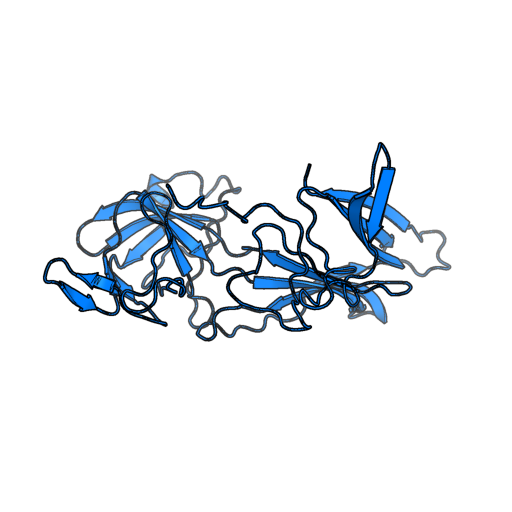 219 ? 3.609 8.967 -18.197 1.00 94.12 219 ILE A C 1
ATOM 1727 O O . ILE A 1 219 ? 3.317 8.070 -17.409 1.00 94.12 219 ILE A O 1
ATOM 1731 N N . GLY A 1 220 ? 4.860 9.201 -18.594 1.00 94.50 220 GLY A N 1
ATOM 1732 C CA . GLY A 1 220 ? 6.033 8.488 -18.071 1.00 94.50 220 GLY A CA 1
ATOM 1733 C C . GLY A 1 220 ? 6.738 9.194 -16.911 1.00 94.50 220 GLY A C 1
ATOM 1734 O O . GLY A 1 220 ? 7.717 8.662 -16.405 1.00 94.50 220 GLY A O 1
ATOM 1735 N N . ASP A 1 221 ? 6.281 10.385 -16.514 1.00 94.62 221 ASP A N 1
ATOM 1736 C CA . ASP A 1 221 ? 6.844 11.149 -15.398 1.00 94.62 221 ASP A CA 1
ATOM 1737 C C . ASP A 1 221 ? 5.796 12.108 -14.814 1.00 94.62 221 ASP A C 1
ATOM 1739 O O . ASP A 1 221 ? 5.151 12.856 -15.555 1.00 94.62 221 ASP A O 1
ATOM 1743 N N . THR A 1 222 ? 5.609 12.085 -13.492 1.00 94.69 222 THR A N 1
ATOM 1744 C CA . THR A 1 222 ? 4.644 12.948 -12.794 1.00 94.69 222 THR A CA 1
ATOM 1745 C C . THR A 1 222 ? 5.274 14.175 -12.138 1.00 94.69 222 THR A C 1
ATOM 1747 O O . THR A 1 222 ? 4.526 15.012 -11.639 1.00 94.69 222 THR A O 1
ATOM 1750 N N . PHE A 1 223 ? 6.604 14.345 -12.144 1.00 90.94 223 PHE A N 1
ATOM 1751 C CA . PHE A 1 223 ? 7.271 15.451 -11.437 1.00 90.94 223 PHE A CA 1
ATOM 1752 C C . PHE A 1 223 ? 6.823 16.834 -11.930 1.00 90.94 223 PHE A C 1
ATOM 1754 O O . PHE A 1 223 ? 6.612 17.739 -11.136 1.00 90.94 223 PHE A O 1
ATOM 1761 N N . GLY A 1 224 ? 6.594 16.996 -13.236 1.00 86.50 224 GLY A N 1
ATOM 1762 C CA . GLY A 1 224 ? 6.055 18.239 -13.811 1.00 86.50 224 GLY A CA 1
ATOM 1763 C C . GLY A 1 224 ? 4.532 18.397 -13.688 1.00 86.50 224 GLY A C 1
ATOM 1764 O O . GLY A 1 224 ? 3.975 19.389 -14.161 1.00 86.50 224 GLY A O 1
ATOM 1765 N N . ARG A 1 225 ? 3.849 17.407 -13.101 1.00 90.88 225 ARG A N 1
ATOM 1766 C CA . ARG A 1 225 ? 2.382 17.295 -13.052 1.00 90.88 225 ARG A CA 1
ATOM 1767 C C . ARG A 1 225 ? 1.822 17.148 -11.636 1.00 90.88 225 ARG A C 1
ATOM 1769 O O . ARG A 1 225 ? 0.635 16.877 -11.476 1.00 90.88 225 ARG A O 1
ATOM 1776 N N . ASN A 1 226 ? 2.657 17.317 -10.612 1.00 89.19 226 ASN A N 1
ATOM 1777 C CA . ASN A 1 226 ? 2.300 17.138 -9.203 1.00 89.19 226 ASN A CA 1
ATOM 1778 C C . ASN A 1 226 ? 1.965 18.449 -8.468 1.00 89.19 226 ASN A C 1
ATOM 1780 O O . ASN A 1 226 ? 1.610 18.402 -7.292 1.00 89.19 226 ASN A O 1
ATOM 1784 N N . ASN A 1 227 ? 2.046 19.603 -9.137 1.00 89.62 227 ASN A N 1
ATOM 1785 C CA . ASN A 1 227 ? 1.727 20.902 -8.549 1.00 89.62 227 ASN A CA 1
ATOM 1786 C C . ASN A 1 227 ? 0.313 21.369 -8.959 1.00 89.62 227 ASN A C 1
ATOM 1788 O O . ASN A 1 227 ? 0.131 21.782 -10.106 1.00 89.62 227 ASN A O 1
ATOM 1792 N N . PRO A 1 228 ? -0.679 21.361 -8.048 1.00 86.00 228 PRO A N 1
ATOM 1793 C CA . PRO A 1 228 ? -2.051 21.763 -8.345 1.00 86.00 228 PRO A CA 1
ATOM 1794 C C . PRO A 1 228 ? -2.200 23.265 -8.594 1.00 86.00 228 PRO A C 1
ATOM 1796 O O . PRO A 1 228 ? -3.191 23.677 -9.176 1.00 86.00 228 PRO A O 1
ATOM 1799 N N . VAL A 1 229 ? -1.230 24.099 -8.203 1.00 86.56 229 VAL A N 1
ATOM 1800 C CA . VAL A 1 229 ? -1.237 25.535 -8.537 1.00 86.56 229 VAL A CA 1
ATOM 1801 C C . VAL A 1 229 ? -0.945 25.744 -10.028 1.00 86.56 229 VAL A C 1
ATOM 1803 O O . VAL A 1 229 ? -1.437 26.690 -10.642 1.00 86.56 229 VAL A O 1
ATOM 1806 N N . ALA A 1 230 ? -0.189 24.832 -10.647 1.00 80.06 230 ALA A N 1
ATOM 1807 C CA . ALA A 1 230 ? 0.099 24.826 -12.077 1.00 80.06 230 ALA A CA 1
ATOM 1808 C C . ALA A 1 230 ? -1.031 24.130 -12.863 1.00 80.06 230 ALA A C 1
ATOM 1810 O O . ALA A 1 230 ? -0.813 23.117 -13.525 1.00 80.06 230 ALA A O 1
ATOM 1811 N N . ASN A 1 231 ? -2.249 24.683 -12.796 1.00 69.25 231 ASN A N 1
ATOM 1812 C CA . ASN A 1 231 ? -3.491 24.092 -13.327 1.00 69.25 231 ASN A CA 1
ATOM 1813 C C . ASN A 1 231 ? -3.389 23.495 -14.747 1.00 69.25 231 ASN A C 1
ATOM 1815 O O . ASN A 1 231 ? -4.075 22.525 -15.046 1.00 69.25 231 ASN A O 1
ATOM 1819 N N . ALA A 1 232 ? -2.548 24.051 -15.626 1.00 76.25 232 ALA A N 1
ATOM 1820 C CA . ALA A 1 232 ? -2.393 23.571 -17.002 1.00 76.25 232 ALA A CA 1
ATOM 1821 C C . ALA A 1 232 ? -1.656 22.222 -17.124 1.00 76.25 232 ALA A C 1
ATOM 1823 O O . ALA A 1 232 ? -1.783 21.558 -18.149 1.00 76.25 232 ALA A O 1
ATOM 1824 N N . THR A 1 233 ? -0.873 21.822 -16.118 1.00 83.06 233 THR A N 1
ATOM 1825 C CA . THR A 1 233 ? -0.062 20.593 -16.151 1.00 83.06 233 THR A CA 1
ATOM 1826 C C . THR A 1 233 ? -0.386 19.624 -15.020 1.00 83.06 233 THR A C 1
ATOM 1828 O O . THR A 1 233 ? 0.146 18.515 -15.016 1.00 83.06 233 THR A O 1
ATOM 1831 N N . TYR A 1 234 ? -1.253 20.002 -14.077 1.00 86.19 234 TYR A N 1
ATOM 1832 C CA . TYR A 1 234 ? -1.637 19.139 -12.965 1.00 86.19 234 TYR A CA 1
ATOM 1833 C C . TYR A 1 234 ? -2.370 17.883 -13.449 1.00 86.19 234 TYR A C 1
ATOM 1835 O O . TYR A 1 234 ? -3.339 17.954 -14.207 1.00 86.19 234 TYR A O 1
ATOM 1843 N N . LEU A 1 235 ? -1.914 16.716 -12.990 1.00 88.75 235 LEU A N 1
ATOM 1844 C CA . LEU A 1 235 ? -2.577 15.454 -13.288 1.00 88.75 235 LEU A CA 1
ATOM 1845 C C . LEU A 1 235 ? -3.778 15.268 -12.357 1.00 88.75 235 LEU A C 1
ATOM 1847 O O . LEU A 1 235 ? -3.623 15.003 -11.166 1.00 88.75 235 LEU A O 1
ATOM 1851 N N . ASN A 1 236 ? -4.967 15.370 -12.944 1.00 88.62 236 ASN A N 1
ATOM 1852 C CA . ASN A 1 236 ? -6.229 15.095 -12.277 1.00 88.62 236 ASN A CA 1
ATOM 1853 C C . ASN A 1 236 ? -7.207 14.393 -13.228 1.00 88.62 236 ASN A C 1
ATOM 1855 O O . ASN A 1 236 ? -8.194 14.979 -13.670 1.00 88.62 236 ASN A O 1
ATOM 1859 N N . ALA A 1 237 ? -6.876 13.167 -13.635 1.00 87.31 237 ALA A N 1
ATOM 1860 C CA . ALA A 1 237 ? -7.662 12.462 -14.642 1.00 87.31 237 ALA A CA 1
ATOM 1861 C C . ALA A 1 237 ? -8.831 11.704 -13.989 1.00 87.31 237 ALA A C 1
ATOM 1863 O O . ALA A 1 237 ? -8.592 10.932 -13.064 1.00 87.31 237 ALA A O 1
ATOM 1864 N N . PRO A 1 238 ? -10.076 11.840 -14.476 1.00 83.69 238 PRO A N 1
ATOM 1865 C CA . PRO A 1 238 ? -11.237 11.166 -13.883 1.00 83.69 238 PRO A CA 1
ATOM 1866 C C . PRO A 1 238 ? -11.223 9.642 -14.051 1.00 83.69 238 PRO A C 1
ATOM 1868 O O . PRO A 1 238 ? -11.944 8.936 -13.358 1.00 83.69 238 PRO A O 1
ATOM 1871 N N . TYR A 1 239 ? -10.434 9.134 -14.994 1.00 82.81 239 TYR A N 1
ATOM 1872 C CA . TYR A 1 239 ? -10.205 7.715 -15.219 1.00 82.81 239 TYR A CA 1
ATOM 1873 C C . TYR A 1 239 ? -8.841 7.535 -15.884 1.00 82.81 239 TYR A C 1
ATOM 1875 O O . TYR A 1 239 ? -8.330 8.431 -16.563 1.00 82.81 239 TYR A O 1
ATOM 1883 N N . GLY A 1 240 ? -8.237 6.373 -15.672 1.00 86.19 240 GLY A N 1
ATOM 1884 C CA . GLY A 1 240 ? -6.933 6.037 -16.217 1.00 86.19 240 GLY A CA 1
ATOM 1885 C C . GLY A 1 240 ? -6.494 4.645 -15.791 1.00 86.19 240 GLY A C 1
ATOM 1886 O O . GLY A 1 240 ? -7.081 4.042 -14.894 1.00 86.19 240 GLY A O 1
ATOM 1887 N N . ALA A 1 241 ? -5.449 4.154 -16.444 1.00 89.38 241 ALA A N 1
ATOM 1888 C CA . ALA A 1 241 ? -4.813 2.888 -16.124 1.00 89.38 241 ALA A CA 1
ATOM 1889 C C . ALA A 1 241 ? -3.343 3.112 -15.768 1.00 89.38 241 ALA A C 1
ATOM 1891 O O . ALA A 1 241 ? -2.654 3.923 -16.387 1.00 89.38 241 ALA A O 1
ATOM 1892 N N . ILE A 1 242 ? -2.838 2.351 -14.807 1.00 91.94 242 ILE A N 1
ATOM 1893 C CA . ILE A 1 242 ? -1.416 2.295 -14.475 1.00 91.94 242 ILE A CA 1
ATOM 1894 C C . ILE A 1 242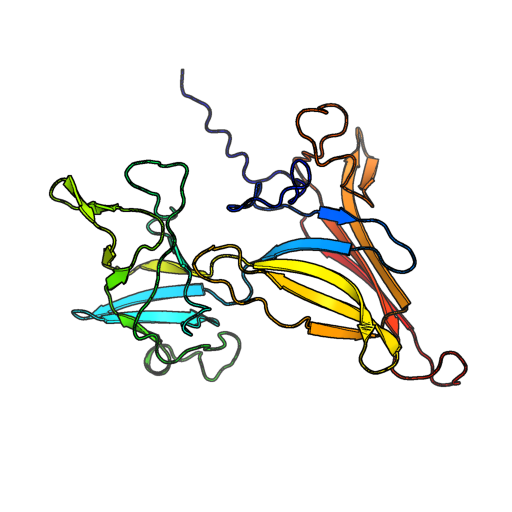 ? -0.805 1.165 -15.295 1.00 91.94 242 ILE A C 1
ATOM 1896 O O . ILE A 1 242 ? -1.190 0.006 -15.151 1.00 91.94 242 ILE A O 1
ATOM 1900 N N . GLY A 1 243 ? 0.122 1.503 -16.179 1.00 94.00 243 GLY A N 1
ATOM 1901 C CA . GLY A 1 243 ? 0.908 0.560 -16.954 1.00 94.00 243 GLY A CA 1
ATOM 1902 C C . GLY A 1 243 ? 2.240 0.266 -16.277 1.00 94.00 243 GLY A C 1
ATOM 1903 O O . GLY A 1 243 ? 2.947 1.171 -15.841 1.00 94.00 243 GLY A O 1
ATOM 1904 N N . VAL A 1 244 ? 2.599 -1.010 -16.212 1.00 96.06 244 VAL A N 1
ATOM 1905 C CA . VAL A 1 244 ? 3.915 -1.463 -15.767 1.00 96.06 244 VAL A CA 1
ATOM 1906 C C . VAL A 1 244 ? 4.493 -2.374 -16.835 1.00 96.06 244 VAL A C 1
ATOM 1908 O O . VAL A 1 244 ? 3.927 -3.424 -17.147 1.00 96.06 244 VAL A O 1
ATOM 1911 N N . GLU A 1 245 ? 5.624 -1.960 -17.393 1.00 97.69 245 GLU A N 1
ATOM 1912 C CA . GLU A 1 245 ? 6.432 -2.743 -18.315 1.00 97.69 245 GLU A CA 1
ATOM 1913 C C . GLU A 1 245 ? 7.734 -3.159 -17.623 1.00 97.69 245 GLU A C 1
ATOM 1915 O O . GLU A 1 245 ? 8.516 -2.313 -17.195 1.00 97.69 245 GLU A O 1
ATOM 1920 N N . ILE A 1 246 ? 7.971 -4.464 -17.502 1.00 97.81 246 ILE A N 1
ATOM 1921 C CA . ILE A 1 246 ? 9.183 -5.021 -16.891 1.00 97.81 246 ILE A CA 1
ATOM 1922 C C . ILE A 1 246 ? 9.817 -6.006 -17.865 1.00 97.81 246 ILE A C 1
ATOM 1924 O O . ILE A 1 246 ? 9.131 -6.873 -18.410 1.00 97.81 246 ILE A O 1
ATOM 1928 N N . THR A 1 247 ? 11.131 -5.903 -18.043 1.00 97.94 247 THR A N 1
ATOM 1929 C CA . THR A 1 247 ? 11.934 -6.927 -18.715 1.00 97.94 247 THR A CA 1
ATOM 1930 C C . THR A 1 247 ? 12.723 -7.675 -17.652 1.00 97.94 247 THR A C 1
ATOM 1932 O O . THR A 1 247 ? 13.737 -7.180 -17.170 1.00 97.94 247 THR A O 1
ATOM 1935 N N . PHE A 1 248 ? 12.248 -8.853 -17.261 1.00 96.88 248 PHE A N 1
ATOM 1936 C CA . PHE A 1 248 ? 12.955 -9.737 -16.335 1.00 96.88 248 PHE A CA 1
ATOM 1937 C C . PHE A 1 248 ? 14.121 -10.423 -17.038 1.00 96.88 248 PHE A C 1
ATOM 1939 O O . PHE A 1 248 ? 14.039 -10.696 -18.237 1.00 96.88 248 PHE A O 1
ATOM 1946 N N . ARG A 1 249 ? 15.161 -10.770 -16.280 1.00 95.12 249 ARG A N 1
ATOM 1947 C CA . ARG A 1 249 ? 16.260 -11.636 -16.730 1.00 95.12 249 ARG A CA 1
ATOM 1948 C C . ARG A 1 249 ? 16.412 -12.828 -15.795 1.00 95.12 249 ARG A C 1
ATOM 1950 O O . ARG A 1 249 ? 16.059 -12.752 -14.621 1.00 95.12 249 ARG A O 1
ATOM 1957 N N . ASN A 1 250 ? 16.961 -13.925 -16.302 1.00 92.94 250 ASN A N 1
ATOM 1958 C CA . ASN A 1 250 ? 17.434 -15.003 -15.438 1.00 92.94 250 ASN A CA 1
ATOM 1959 C C . ASN A 1 250 ? 18.819 -14.680 -14.835 1.00 92.94 250 ASN A C 1
ATOM 1961 O O . ASN A 1 250 ? 19.433 -13.648 -15.116 1.00 92.94 250 ASN A O 1
ATOM 1965 N N . PHE A 1 251 ? 19.306 -15.582 -13.982 1.00 93.50 251 PHE A N 1
ATOM 1966 C CA . PHE A 1 251 ? 20.562 -15.442 -13.236 1.00 93.50 251 PHE A CA 1
ATOM 1967 C C . PHE A 1 251 ? 21.822 -15.769 -14.059 1.00 93.50 251 PHE A C 1
ATOM 1969 O O . PHE A 1 251 ? 22.904 -15.930 -13.501 1.00 93.50 251 PHE A O 1
ATOM 1976 N N . GLU A 1 252 ? 21.698 -15.871 -15.375 1.00 93.81 252 GLU A N 1
ATOM 1977 C CA . GLU A 1 252 ? 22.821 -16.139 -16.267 1.00 93.81 252 GLU A CA 1
ATOM 1978 C C . GLU A 1 252 ? 23.531 -14.833 -16.653 1.00 93.81 252 GLU A C 1
ATOM 1980 O O . GLU A 1 252 ? 22.929 -13.749 -16.649 1.00 93.81 252 GLU A O 1
ATOM 1985 N N . GLU A 1 253 ? 24.811 -14.937 -17.005 1.00 90.25 253 GLU A N 1
ATOM 1986 C CA . GLU A 1 253 ? 25.564 -13.821 -17.580 1.00 90.25 253 GLU A CA 1
ATOM 1987 C C . GLU A 1 253 ? 25.037 -13.463 -18.976 1.00 90.25 253 GLU A C 1
ATOM 1989 O O . GLU A 1 253 ? 24.644 -14.370 -19.710 1.00 90.25 253 GLU A O 1
ATOM 1994 N N . PRO A 1 254 ? 25.063 -12.187 -19.409 1.00 89.56 254 PRO A N 1
ATOM 1995 C CA . PRO A 1 254 ? 24.525 -11.785 -20.715 1.00 89.56 254 PRO A CA 1
ATOM 1996 C C . PRO A 1 254 ? 25.152 -12.501 -21.922 1.00 89.56 254 PRO A C 1
ATOM 1998 O O . PRO A 1 254 ? 24.528 -12.605 -22.974 1.00 89.56 254 PRO A O 1
ATOM 2001 N N . ASN A 1 255 ? 26.384 -12.996 -21.783 1.00 92.06 255 ASN A N 1
ATOM 2002 C CA . ASN A 1 255 ? 27.093 -13.757 -22.815 1.00 92.06 255 ASN A CA 1
ATOM 2003 C C . ASN A 1 255 ? 26.849 -15.280 -22.742 1.00 92.06 255 ASN A C 1
ATOM 2005 O O . ASN A 1 255 ? 27.337 -16.013 -23.603 1.00 92.06 255 ASN A O 1
ATOM 2009 N N . SER A 1 256 ? 26.113 -15.768 -21.739 1.00 95.31 256 SER A N 1
ATOM 2010 C CA . SER A 1 256 ? 25.788 -17.187 -21.582 1.00 95.31 256 SER A CA 1
ATOM 2011 C C . SER A 1 256 ? 24.793 -17.631 -22.663 1.00 95.31 256 SER A C 1
ATOM 2013 O O . SER A 1 256 ? 23.790 -16.948 -22.894 1.00 95.31 256 SER A O 1
ATOM 2015 N N . PRO A 1 257 ? 24.962 -18.820 -23.276 1.00 94.88 257 PRO A N 1
ATOM 2016 C CA . PRO A 1 257 ? 23.957 -19.384 -24.186 1.00 94.88 257 PRO A CA 1
ATOM 2017 C C . PRO A 1 257 ? 22.608 -19.647 -23.491 1.00 94.88 257 PRO A C 1
ATOM 2019 O O . PRO A 1 257 ? 21.577 -19.809 -24.154 1.00 94.88 257 PRO A O 1
ATOM 2022 N N . ASN A 1 258 ? 22.591 -19.664 -22.155 1.00 95.31 258 ASN A N 1
ATOM 2023 C CA . ASN A 1 258 ? 21.400 -19.849 -21.333 1.00 95.31 258 ASN A CA 1
ATOM 2024 C C . ASN A 1 258 ? 20.768 -18.530 -20.872 1.00 95.31 258 ASN A C 1
ATOM 2026 O O . ASN A 1 258 ? 19.742 -18.568 -20.195 1.00 95.31 258 ASN A O 1
ATOM 2030 N N . TYR A 1 259 ? 21.317 -17.373 -21.247 1.00 95.31 259 TYR A N 1
ATOM 2031 C CA . TYR A 1 259 ? 20.728 -16.081 -20.911 1.00 95.31 259 TYR A CA 1
ATOM 2032 C C . TYR A 1 259 ? 19.343 -15.918 -21.546 1.00 95.31 259 TYR A C 1
ATOM 2034 O O . TYR A 1 259 ? 19.142 -16.190 -22.735 1.00 95.31 259 TYR A O 1
ATOM 2042 N N . ARG A 1 260 ? 18.356 -15.525 -20.739 1.00 95.94 260 ARG A N 1
ATOM 2043 C CA . ARG A 1 260 ? 16.961 -15.338 -21.158 1.00 95.94 260 ARG A CA 1
ATOM 2044 C C . ARG A 1 260 ? 16.408 -14.062 -20.550 1.00 95.94 260 ARG A C 1
ATOM 2046 O O . ARG A 1 260 ? 16.639 -13.785 -19.373 1.00 95.94 260 ARG A O 1
ATOM 2053 N N . ASN A 1 261 ? 15.595 -13.358 -21.331 1.00 95.69 261 ASN A N 1
ATOM 2054 C CA . ASN A 1 261 ? 14.776 -12.259 -20.851 1.00 95.69 261 ASN A CA 1
ATOM 2055 C C . ASN A 1 261 ? 13.288 -12.503 -21.134 1.00 95.69 261 ASN A C 1
ATOM 2057 O O . ASN A 1 261 ? 12.915 -13.226 -22.058 1.00 95.69 261 ASN A O 1
ATOM 2061 N N . TYR A 1 262 ? 12.435 -11.914 -20.298 1.00 95.88 262 TYR A N 1
ATOM 2062 C CA . TYR A 1 262 ? 10.984 -11.998 -20.420 1.00 95.88 262 TYR A CA 1
ATOM 2063 C C . TYR A 1 262 ? 10.383 -10.616 -20.223 1.00 95.88 262 TYR A C 1
ATOM 2065 O O . TYR A 1 262 ? 10.480 -10.032 -19.145 1.00 95.88 262 TYR A O 1
ATOM 2073 N N . ARG A 1 263 ? 9.738 -10.099 -21.268 1.00 97.31 263 ARG A N 1
ATOM 2074 C CA . ARG A 1 263 ? 9.054 -8.808 -21.227 1.00 97.31 263 ARG A CA 1
ATOM 2075 C C . ARG A 1 263 ? 7.588 -9.003 -20.865 1.00 97.31 263 ARG A C 1
ATOM 2077 O O . ARG A 1 263 ? 6.864 -9.723 -21.551 1.00 97.31 263 ARG A O 1
ATOM 2084 N N . ILE A 1 264 ? 7.148 -8.332 -19.808 1.00 96.75 264 ILE A N 1
ATOM 2085 C CA . ILE A 1 264 ? 5.769 -8.350 -19.325 1.00 96.75 264 ILE A CA 1
ATOM 2086 C C . ILE A 1 264 ? 5.243 -6.921 -19.306 1.00 96.75 264 ILE A C 1
ATOM 2088 O O . ILE A 1 264 ? 5.878 -6.029 -18.753 1.00 96.75 264 ILE A O 1
ATOM 2092 N N . ILE A 1 265 ? 4.056 -6.726 -19.880 1.00 96.44 265 ILE A N 1
ATOM 2093 C CA . ILE A 1 265 ? 3.297 -5.480 -19.772 1.00 96.44 265 ILE A CA 1
ATOM 2094 C C . ILE A 1 265 ? 1.968 -5.799 -19.090 1.00 96.44 265 ILE A C 1
ATOM 2096 O O . ILE A 1 265 ? 1.250 -6.730 -19.485 1.00 96.44 265 ILE A O 1
ATOM 2100 N N . ARG A 1 266 ? 1.650 -5.049 -18.036 1.00 94.81 266 ARG A N 1
ATOM 2101 C CA . ARG A 1 266 ? 0.393 -5.152 -17.290 1.00 94.81 266 ARG A CA 1
ATOM 2102 C C . ARG A 1 266 ? -0.224 -3.775 -17.106 1.00 94.81 266 ARG A C 1
ATOM 2104 O O . ARG A 1 266 ? 0.491 -2.795 -16.941 1.00 94.81 266 ARG A O 1
ATOM 2111 N N . TYR A 1 267 ? -1.551 -3.741 -17.138 1.00 91.38 267 TYR A N 1
ATOM 2112 C CA . TYR A 1 267 ? -2.357 -2.547 -16.912 1.00 91.38 267 TYR A CA 1
ATOM 2113 C C . TYR A 1 267 ? -3.259 -2.784 -15.701 1.00 91.38 267 TYR A C 1
ATOM 2115 O O . TYR A 1 267 ? -3.913 -3.826 -15.627 1.00 91.38 267 TYR A O 1
ATOM 2123 N N . PHE A 1 268 ? -3.297 -1.824 -14.781 1.00 86.69 268 PHE A N 1
ATOM 2124 C CA . PHE A 1 268 ? -4.106 -1.836 -13.563 1.00 86.69 268 PHE A CA 1
ATOM 2125 C C . PHE A 1 268 ? -5.088 -0.661 -13.581 1.00 86.69 268 PHE A C 1
ATOM 2127 O O . PHE A 1 268 ? -4.702 0.438 -13.967 1.00 86.69 268 PHE A O 1
ATOM 2134 N N . GLY A 1 269 ? -6.331 -0.882 -13.147 1.00 73.38 269 GLY A N 1
ATOM 2135 C CA . GLY A 1 269 ? -7.409 0.109 -13.250 1.00 73.38 269 GLY A CA 1
ATOM 2136 C C . GLY A 1 269 ? -8.043 0.109 -14.644 1.00 73.38 269 GLY A C 1
ATOM 2137 O O . GLY A 1 269 ? -7.403 0.475 -15.629 1.0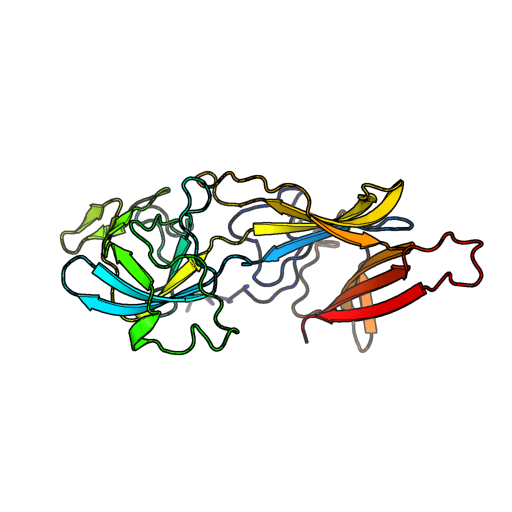0 73.38 269 GLY A O 1
ATOM 2138 N N . ARG A 1 270 ? -9.287 -0.366 -14.730 1.00 52.12 270 ARG A N 1
ATOM 2139 C CA . ARG A 1 270 ? -10.184 -0.240 -15.883 1.00 52.12 270 ARG A CA 1
ATOM 2140 C C . ARG A 1 270 ? -11.570 0.095 -15.372 1.00 52.12 270 ARG A C 1
ATOM 2142 O O . ARG A 1 270 ? -11.965 -0.557 -14.380 1.00 52.12 270 ARG A O 1
#

Sequence (270 aa):
MTPQEQIYAQEVRPCDINGIFSYPPPSSLCVSIRSGSPCGEMWFYANLEGVGIISNVYRDEVRLVSCRLRTTENNNCFHIMRYGRFFRDATNDTIALIFRLTGLSPQNAECLDARYLNPAEYNAIASRTATIYNGNVTNQQGQLQNWLLLEGGDIIIRVPKRVRLYCEPGPDDRLWLKMDLTDMAEDCVVNEPSINISPVESFRPFIVIPAGIGGNETIGDTFGRNNPVANATYLNAPYGAIGVEITFRNFEEPNSPNYRNYRIIRYFGR

Organism: NCBI:txid1295609

Radius of gyration: 21.78 Å; chains: 1; bounding box: 56×50×57 Å